Protein AF-A0A7J9C954-F1 (afdb_monomer)

Solvent-accessible surface area (backbone atoms only — not comparable to full-atom values): 10501 Å² total; per-residue (Å²): 135,66,55,66,40,59,51,80,60,33,73,76,46,81,87,48,77,93,42,44,71,59,48,26,59,76,70,72,42,57,83,90,36,72,68,40,50,40,37,52,49,45,41,50,63,57,69,46,80,62,50,81,76,41,50,68,49,66,20,52,13,63,60,51,43,49,53,51,45,33,74,76,49,54,56,67,65,50,78,46,50,26,44,59,80,64,93,74,78,96,72,63,67,46,81,47,86,73,67,37,78,69,47,101,30,60,44,33,42,29,42,63,46,65,48,98,40,34,30,27,49,27,36,34,33,77,46,35,40,44,30,42,35,34,32,34,35,82,86,69,50,47,28,46,34,31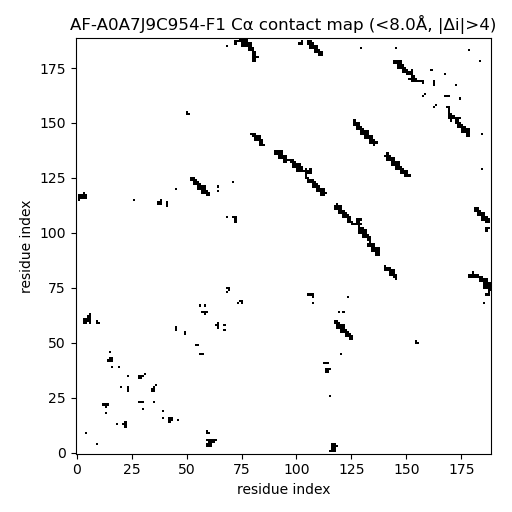,32,42,33,32,63,60,32,56,70,47,65,77,82,38,65,66,30,68,74,70,70,53,61,58,48,74,57,62,52,68,47,75,46,57,60,78,24,41,38,39,28,46,107

Radius of gyration: 17.71 Å; Cα contacts (8 Å, |Δi|>4): 367; chains: 1; bounding box: 42×38×49 Å

InterPro domains:
  IPR004873 BURP domain [PF03181] (2-188)
  IPR004873 BURP domain [PS51277] (1-189)
  IPR004873 BURP domain [SM01045] (1-189)
  IPR044816 BURP domain-containing protein [PTHR31236] (2-188)

Mean predicted aligned error: 3.89 Å

Foldseek 3Di:
DFAFDPPVVLVVADLALVCLVVNCVVLVNDPPDPLSVQSNVQSVVQPDDDFVQKDKHKDRGPVSVVVVFCVQQVAWDDKDFKFWPDDDDDFDKDFDPDKAWQAPQWKKKWAFGSHSHTMTIIMGGSQKTKIFTWMATPVRTIMGWIKMKRAFQQRPDQPPVQCVVVVHGGRPGIGMDTGHRPIIMIYHD

Structure (mmCIF, N/CA/C/O backbone):
data_AF-A0A7J9C954-F1
#
_entry.id   AF-A0A7J9C954-F1
#
loop_
_atom_site.group_PDB
_atom_site.id
_atom_site.type_symbol
_atom_site.label_atom_id
_atom_site.label_alt_id
_atom_site.label_comp_id
_atom_site.label_asym_id
_atom_site.label_entity_id
_atom_site.label_seq_id
_atom_site.pdbx_PDB_ins_code
_atom_site.Cartn_x
_atom_site.Cartn_y
_atom_site.Cartn_z
_atom_site.occupancy
_atom_site.B_iso_or_equiv
_atom_site.auth_seq_id
_atom_site.auth_comp_id
_atom_site.auth_asym_id
_atom_site.auth_atom_id
_atom_site.pdbx_PDB_model_num
ATOM 1 N N . LYS A 1 1 ? -17.062 -0.485 -3.615 1.00 61.69 1 LYS A N 1
ATOM 2 C CA . LYS A 1 1 ? -15.986 0.520 -3.415 1.00 61.69 1 LYS A CA 1
ATOM 3 C C . LYS A 1 1 ? -16.135 1.085 -2.006 1.00 61.69 1 LYS A C 1
ATOM 5 O O . LYS A 1 1 ? -17.251 1.448 -1.668 1.00 61.69 1 LYS A O 1
ATOM 10 N N . SER A 1 2 ? -15.071 1.114 -1.202 1.00 82.88 2 SER A N 1
ATOM 11 C CA . SER A 1 2 ? -15.078 1.767 0.118 1.00 82.88 2 SER A CA 1
ATOM 12 C C . SER A 1 2 ? -14.687 3.233 -0.057 1.00 82.88 2 SER A C 1
ATOM 14 O O . SER A 1 2 ? -13.739 3.507 -0.792 1.00 82.88 2 SER A O 1
ATOM 16 N N . ALA A 1 3 ? -15.423 4.152 0.565 1.00 92.56 3 ALA A N 1
ATOM 17 C CA . ALA A 1 3 ? -15.142 5.585 0.506 1.00 92.56 3 ALA A CA 1
ATOM 18 C C . ALA A 1 3 ? -14.219 6.012 1.655 1.00 92.56 3 ALA A C 1
ATOM 20 O O . ALA A 1 3 ? -14.220 5.383 2.717 1.00 92.56 3 ALA A O 1
ATOM 21 N N . PHE A 1 4 ? -13.450 7.082 1.444 1.00 95.06 4 PHE A N 1
ATOM 22 C CA . PHE A 1 4 ? -12.775 7.774 2.538 1.00 95.06 4 PHE A CA 1
ATOM 23 C C . PHE A 1 4 ? -13.805 8.433 3.451 1.00 95.06 4 PHE A C 1
ATOM 25 O O . PHE A 1 4 ? -14.827 8.941 2.987 1.00 95.06 4 PHE A O 1
ATOM 32 N N . LEU A 1 5 ? -13.513 8.430 4.747 1.00 96.62 5 LEU A N 1
ATOM 33 C CA . LEU A 1 5 ? -14.188 9.305 5.694 1.00 96.62 5 LEU A CA 1
ATOM 34 C C . LEU A 1 5 ? -13.386 10.604 5.805 1.00 96.62 5 LEU A C 1
ATOM 36 O O . LEU A 1 5 ? -12.156 10.532 5.765 1.00 96.62 5 LEU A O 1
ATOM 40 N N . PRO A 1 6 ? -14.041 11.765 5.979 1.00 96.94 6 PRO A N 1
ATOM 41 C CA . PRO A 1 6 ? -13.336 12.994 6.323 1.00 96.94 6 PRO A CA 1
ATOM 42 C C . PRO A 1 6 ? -12.505 12.795 7.589 1.00 96.94 6 PRO A C 1
ATOM 44 O O . PRO A 1 6 ? -12.958 12.114 8.519 1.00 96.94 6 PRO A O 1
ATOM 47 N N . TYR A 1 7 ? -11.335 13.426 7.664 1.00 96.12 7 TYR A N 1
ATOM 48 C CA . TYR A 1 7 ? -10.415 13.285 8.800 1.00 96.12 7 TYR A CA 1
ATOM 49 C C . TYR A 1 7 ? -11.103 13.434 10.166 1.00 96.12 7 TYR A C 1
ATOM 51 O O . TYR A 1 7 ? -10.982 12.572 11.035 1.00 96.12 7 TYR A O 1
ATOM 59 N N . GLN A 1 8 ? -11.918 14.480 10.340 1.00 97.06 8 GLN A N 1
ATOM 60 C CA . GLN A 1 8 ? -12.630 14.744 11.598 1.00 97.06 8 GLN A CA 1
ATOM 61 C C . GLN A 1 8 ? -13.626 13.641 11.983 1.00 97.06 8 GLN A C 1
ATOM 63 O O . GLN A 1 8 ? -13.920 13.452 13.163 1.00 97.06 8 GLN A O 1
ATOM 68 N N . THR A 1 9 ? -14.175 12.923 11.003 1.00 96.62 9 THR A N 1
ATOM 69 C CA . THR A 1 9 ? -15.059 11.779 11.237 1.00 96.62 9 THR A CA 1
ATOM 70 C C . THR A 1 9 ? -14.244 10.533 11.559 1.00 96.62 9 THR A C 1
ATOM 72 O O . THR A 1 9 ? -14.593 9.820 12.501 1.00 96.62 9 THR A O 1
ATOM 75 N N . ALA A 1 10 ? -13.157 10.291 10.820 1.00 96.31 10 ALA A N 1
ATOM 76 C CA . ALA A 1 10 ? -12.257 9.160 11.031 1.00 96.31 10 ALA A CA 1
ATOM 77 C C . ALA A 1 10 ? -11.639 9.175 12.439 1.00 96.31 10 ALA A C 1
ATOM 79 O O . ALA A 1 10 ? -11.651 8.152 13.115 1.00 96.31 10 ALA A O 1
ATOM 80 N N . GLN A 1 11 ? -11.219 10.343 12.934 1.00 94.50 11 GLN A N 1
ATOM 81 C CA . GLN A 1 11 ? -10.652 10.509 14.283 1.00 94.50 11 GLN A CA 1
ATOM 82 C C . GLN A 1 11 ? -11.636 10.186 15.421 1.00 94.50 11 GLN A C 1
ATOM 84 O O . GLN A 1 11 ? -11.227 9.867 16.532 1.00 94.50 11 GLN A O 1
ATOM 89 N N . LYS A 1 12 ? -12.948 10.234 15.159 1.00 96.38 12 LYS A N 1
ATOM 90 C CA . LYS A 1 12 ? -13.997 9.863 16.130 1.00 96.38 12 LYS A CA 1
ATOM 91 C C . LYS A 1 12 ? -14.334 8.371 16.095 1.00 96.38 12 LYS A C 1
ATOM 93 O O . LYS A 1 12 ? -15.322 7.943 16.698 1.00 96.38 12 LYS A O 1
ATOM 98 N N . ILE A 1 13 ? -13.616 7.585 15.301 1.00 95.94 13 ILE A N 1
ATOM 99 C CA . ILE A 1 13 ? -13.808 6.145 15.184 1.00 95.94 13 ILE A CA 1
ATOM 100 C C . ILE A 1 13 ? -12.566 5.485 15.770 1.00 95.94 13 ILE A C 1
ATOM 102 O O . ILE A 1 13 ? -11.477 5.699 15.240 1.00 95.94 13 ILE A O 1
ATOM 106 N N . PRO A 1 14 ? -12.698 4.666 16.824 1.00 96.00 14 PRO A N 1
ATOM 107 C CA . PRO A 1 14 ? -11.547 3.948 17.339 1.00 96.00 14 PRO A CA 1
ATOM 108 C C . PRO A 1 14 ? -10.973 3.023 16.260 1.00 96.00 14 PRO A C 1
ATOM 110 O O . PRO A 1 14 ? -11.707 2.368 15.515 1.00 96.00 14 PRO A O 1
ATOM 113 N N . PHE A 1 15 ? -9.648 2.962 16.190 1.00 96.75 15 PHE A N 1
ATOM 114 C CA . PHE A 1 15 ? -8.910 2.073 15.300 1.00 96.75 15 PHE A CA 1
ATOM 115 C C . PHE A 1 15 ? -7.858 1.331 16.126 1.00 96.75 15 PHE A C 1
ATOM 117 O O . PHE A 1 15 ? -6.683 1.675 16.121 1.00 96.75 15 PHE A O 1
ATOM 124 N N . SER A 1 16 ? -8.322 0.369 16.928 1.00 96.88 16 SER A N 1
ATOM 125 C CA . SER A 1 16 ? -7.469 -0.445 17.795 1.00 96.88 16 SER A CA 1
ATOM 126 C C . SER A 1 16 ? -8.117 -1.791 18.105 1.00 96.88 16 SER A C 1
ATOM 128 O O . SER A 1 16 ? -9.351 -1.907 18.135 1.00 96.88 16 SER A O 1
ATOM 130 N N . SER A 1 17 ? -7.295 -2.817 18.322 1.00 96.62 17 SER A N 1
ATOM 131 C CA . SER A 1 17 ? -7.761 -4.178 18.589 1.00 96.62 17 SER A CA 1
ATOM 132 C C . SER A 1 17 ? -8.499 -4.298 19.926 1.00 96.62 17 SER A C 1
ATOM 134 O O . SER A 1 17 ? -9.425 -5.106 20.036 1.00 96.62 17 SER A O 1
ATOM 136 N N . ASP A 1 18 ? -8.213 -3.417 20.884 1.00 97.19 18 ASP A N 1
ATOM 137 C CA . ASP A 1 18 ? -8.902 -3.356 22.181 1.00 97.19 18 ASP A CA 1
ATOM 138 C C . ASP A 1 18 ? -10.317 -2.763 22.088 1.00 97.19 18 ASP A C 1
ATOM 140 O O . ASP A 1 18 ? -11.129 -2.886 23.007 1.00 97.19 18 ASP A O 1
ATOM 144 N N . LYS A 1 19 ? -10.650 -2.125 20.960 1.00 97.69 19 LYS A N 1
ATOM 145 C CA . LYS A 1 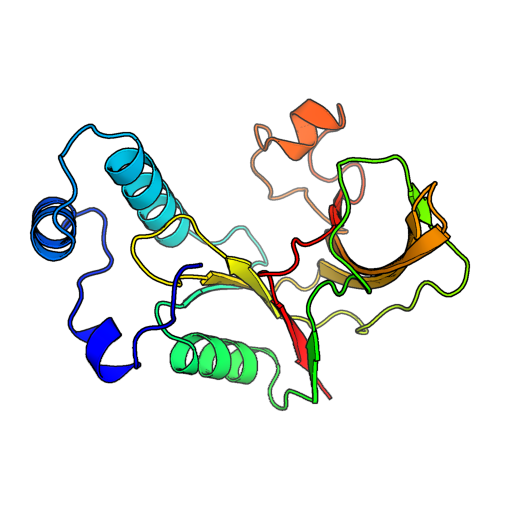19 ? -11.946 -1.472 20.718 1.00 97.69 19 LYS A CA 1
ATOM 146 C C . LYS A 1 19 ? -12.794 -2.189 19.669 1.00 97.69 19 LYS A C 1
ATOM 148 O O . LYS A 1 19 ? -13.791 -1.640 19.203 1.00 97.69 19 LYS A O 1
ATOM 153 N N . LEU A 1 20 ? -12.459 -3.436 19.322 1.00 97.31 20 LEU A N 1
ATOM 154 C CA . LEU A 1 20 ? -13.206 -4.222 18.330 1.00 97.31 20 LEU A CA 1
ATOM 155 C C . LEU A 1 20 ? -14.722 -4.292 18.593 1.00 97.31 20 LEU A C 1
ATOM 157 O O . LEU A 1 20 ? -15.465 -4.114 17.628 1.00 97.31 20 LEU A O 1
ATOM 161 N N . PRO A 1 21 ? -15.223 -4.494 19.832 1.00 97.06 21 PRO A N 1
ATOM 162 C CA . PRO A 1 21 ? -16.667 -4.504 20.077 1.00 97.06 21 PRO A CA 1
ATOM 163 C C . PRO A 1 21 ? -17.354 -3.184 19.693 1.00 97.06 21 PRO A C 1
ATOM 165 O O . PRO A 1 21 ? -18.410 -3.200 19.062 1.00 97.06 21 PRO A O 1
ATOM 168 N N . GLU A 1 22 ? -16.733 -2.045 20.011 1.00 97.69 22 GLU A N 1
ATOM 169 C CA . GLU A 1 22 ? -17.245 -0.710 19.680 1.00 97.69 22 GLU A CA 1
ATOM 170 C C . GLU A 1 22 ? -17.241 -0.471 18.165 1.00 97.69 22 GLU A C 1
ATOM 172 O O . GLU A 1 22 ? -18.240 -0.028 17.593 1.00 97.69 22 GLU A O 1
ATOM 177 N N . ILE A 1 23 ? -16.143 -0.841 17.501 1.00 97.12 23 ILE A N 1
ATOM 178 C CA . ILE A 1 23 ? -15.989 -0.761 16.044 1.00 97.12 23 ILE A CA 1
ATOM 179 C C . ILE A 1 23 ? -17.066 -1.597 15.347 1.00 97.12 23 ILE A C 1
ATOM 181 O O . ILE A 1 23 ? -17.733 -1.126 14.423 1.00 97.12 23 ILE A O 1
ATOM 185 N N . PHE A 1 24 ? -17.252 -2.842 15.784 1.00 97.62 24 PHE A N 1
ATOM 186 C CA . PHE A 1 24 ? -18.236 -3.751 15.208 1.00 97.62 24 PHE A CA 1
ATOM 187 C C . PHE A 1 24 ? -19.656 -3.236 15.398 1.00 97.62 24 PHE A C 1
ATOM 189 O O . PHE A 1 24 ? -20.424 -3.251 14.438 1.00 97.62 24 PHE A O 1
ATOM 196 N N . ASN A 1 25 ? -19.982 -2.712 16.580 1.00 97.69 25 ASN A N 1
ATOM 197 C CA . ASN A 1 25 ? -21.276 -2.089 16.826 1.00 97.69 25 ASN A CA 1
ATOM 198 C C . ASN A 1 25 ? -21.508 -0.888 15.892 1.00 97.69 25 ASN A C 1
ATOM 200 O O . ASN A 1 25 ? -22.528 -0.824 15.207 1.00 97.69 25 ASN A O 1
ATOM 204 N N . LYS A 1 26 ? -20.524 0.015 15.783 1.00 96.62 26 LYS A N 1
ATOM 205 C CA . LYS A 1 26 ? -20.616 1.229 14.956 1.00 96.62 26 LYS A CA 1
ATOM 206 C C . LYS A 1 26 ? -20.865 0.942 13.475 1.00 96.62 26 LYS A C 1
ATOM 208 O O . LYS A 1 26 ? -21.602 1.679 12.827 1.00 96.62 26 LYS A O 1
ATOM 213 N N . PHE A 1 27 ? -20.249 -0.108 12.938 1.00 95.94 27 PHE A N 1
ATOM 214 C CA . PHE A 1 27 ? -20.391 -0.497 11.530 1.00 95.94 27 PHE A CA 1
ATOM 215 C C . PHE A 1 27 ? -21.395 -1.632 11.302 1.00 95.94 27 PHE A C 1
ATOM 217 O O . PHE A 1 27 ? -21.429 -2.200 10.204 1.00 95.94 27 PHE A O 1
ATOM 224 N N . SER A 1 28 ? -22.172 -1.985 12.331 1.00 97.06 28 SER A N 1
ATOM 225 C CA . SER A 1 28 ? -23.156 -3.072 12.304 1.00 97.06 28 SER A CA 1
ATOM 226 C C . SER A 1 28 ? -22.569 -4.387 11.770 1.00 97.06 28 SER A C 1
ATOM 228 O O . SER A 1 28 ? -23.164 -5.084 10.947 1.00 97.06 28 SER A O 1
ATOM 230 N N . VAL A 1 29 ? -21.353 -4.720 12.207 1.00 97.31 29 VAL A N 1
ATOM 231 C CA . VAL A 1 29 ? -20.628 -5.928 11.805 1.00 97.31 29 VAL A CA 1
ATOM 232 C C . VAL A 1 29 ? -20.845 -7.018 12.844 1.00 97.31 29 VAL A C 1
ATOM 234 O O . VAL A 1 29 ? -20.496 -6.861 14.009 1.00 97.31 29 VAL A O 1
ATOM 237 N N . LYS A 1 30 ? -21.377 -8.165 12.414 1.00 97.56 30 LYS A N 1
ATOM 238 C CA . LYS A 1 30 ? -21.580 -9.322 13.293 1.00 97.56 30 LYS A CA 1
ATOM 239 C C . LYS A 1 30 ? -20.227 -9.880 13.775 1.00 97.56 30 LYS A C 1
ATOM 241 O O . LYS A 1 30 ? -19.415 -10.263 12.920 1.00 97.56 30 LYS A O 1
ATOM 246 N N . PRO A 1 31 ? -19.982 -9.995 15.096 1.00 96.69 31 PRO A N 1
ATOM 247 C CA . PRO A 1 31 ? -18.797 -10.673 15.616 1.00 96.69 31 PRO A CA 1
ATOM 248 C C . PRO A 1 31 ? -18.676 -12.105 15.074 1.00 96.69 31 PRO A C 1
ATOM 250 O O . PRO A 1 31 ? -19.677 -12.794 14.890 1.00 96.69 31 PRO A O 1
ATOM 253 N N . GLY A 1 32 ? -17.452 -12.540 14.769 1.00 95.56 32 GLY A N 1
ATOM 254 C CA . GLY A 1 32 ? -17.182 -13.863 14.183 1.00 95.56 32 GLY A CA 1
ATOM 255 C C . GLY A 1 32 ? -17.490 -13.997 12.684 1.00 95.56 32 GLY A C 1
ATOM 256 O O . GLY A 1 32 ? -17.187 -15.030 12.097 1.00 95.56 32 GLY A O 1
ATOM 257 N N . SER A 1 33 ? -18.055 -12.972 12.033 1.00 97.56 33 SER A N 1
ATOM 258 C CA . SER A 1 33 ? -18.223 -12.968 10.572 1.00 97.56 33 SER A CA 1
ATOM 259 C C . SER A 1 33 ? -16.887 -12.827 9.829 1.00 97.56 33 SER A C 1
ATOM 261 O O . SER A 1 33 ? -15.912 -12.304 10.372 1.00 97.56 33 SER A O 1
ATOM 263 N N . LEU A 1 34 ? -16.860 -13.194 8.540 1.00 96.81 34 LEU A N 1
ATOM 264 C CA . LEU A 1 34 ? -15.701 -12.955 7.665 1.00 96.81 34 LEU A CA 1
ATOM 265 C C . LEU A 1 34 ? -15.287 -11.475 7.651 1.00 96.81 34 LEU A C 1
ATOM 267 O O . LEU A 1 34 ? -14.103 -11.161 7.730 1.00 96.81 34 LEU A O 1
ATOM 271 N N . LYS A 1 35 ? -16.262 -10.555 7.628 1.00 96.12 35 LYS A N 1
ATOM 272 C CA . LYS A 1 35 ? -16.012 -9.106 7.683 1.00 96.12 35 LYS A CA 1
ATOM 273 C C . LYS A 1 35 ? -15.352 -8.688 9.001 1.00 96.12 35 LYS A C 1
ATOM 275 O O . LYS A 1 35 ? -14.395 -7.921 8.972 1.00 96.12 35 LYS A O 1
ATOM 280 N N . ALA A 1 36 ? -15.813 -9.224 10.134 1.00 97.44 36 ALA A N 1
ATOM 281 C CA . ALA A 1 36 ? -15.181 -8.988 11.434 1.00 97.44 36 ALA A CA 1
ATOM 282 C C . ALA A 1 36 ? -13.736 -9.510 11.466 1.00 97.44 36 ALA A C 1
ATOM 284 O O . ALA A 1 36 ? -12.849 -8.827 11.976 1.00 97.44 36 ALA A O 1
ATOM 285 N N . GLY A 1 37 ? -13.494 -10.692 10.889 1.00 97.62 37 GLY A N 1
ATOM 286 C CA . GLY A 1 37 ? -12.157 -11.273 10.757 1.00 97.62 37 GLY A CA 1
ATOM 287 C C . GLY A 1 37 ? -11.213 -10.397 9.931 1.00 97.62 37 GLY A C 1
ATOM 288 O O . GLY A 1 37 ? -10.116 -10.091 10.389 1.00 97.62 37 GLY A O 1
ATOM 289 N N . MET A 1 38 ? -11.660 -9.927 8.763 1.00 96.88 38 MET A N 1
ATOM 290 C CA . MET A 1 38 ? -10.877 -9.022 7.910 1.00 96.88 38 MET A CA 1
ATOM 291 C C . MET A 1 38 ? -10.539 -7.710 8.624 1.00 96.88 38 MET A C 1
ATOM 293 O O . MET A 1 38 ? -9.372 -7.337 8.687 1.00 96.88 38 MET A O 1
ATOM 297 N N . MET A 1 39 ? -11.530 -7.064 9.247 1.00 97.62 39 MET A N 1
ATOM 298 C CA . MET A 1 39 ? -11.310 -5.817 9.985 1.00 97.62 39 MET A CA 1
ATOM 299 C C . MET A 1 39 ? -10.327 -5.995 11.148 1.00 97.62 39 MET A C 1
ATOM 301 O O . MET A 1 39 ? -9.446 -5.160 11.346 1.00 97.62 39 MET A O 1
ATOM 305 N N . LYS A 1 40 ? -10.452 -7.098 11.896 1.00 97.94 40 LYS A N 1
ATOM 306 C CA . LYS A 1 40 ? -9.527 -7.449 12.980 1.00 97.94 40 LYS A CA 1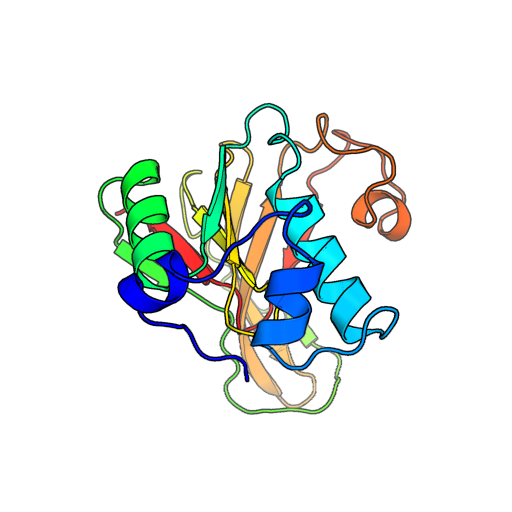
ATOM 307 C C . LYS A 1 40 ? -8.105 -7.668 12.462 1.00 97.94 40 LYS A C 1
ATOM 309 O O . LYS A 1 40 ? -7.165 -7.218 13.108 1.00 97.94 40 LYS A O 1
ATOM 314 N N . ASN A 1 41 ? -7.945 -8.344 11.326 1.00 96.75 41 ASN A N 1
ATOM 315 C CA . ASN A 1 41 ? -6.632 -8.584 10.729 1.00 96.75 41 ASN A CA 1
ATOM 316 C C . ASN A 1 41 ? -5.980 -7.280 10.260 1.00 96.75 41 ASN A C 1
ATOM 318 O O . ASN A 1 41 ? -4.824 -7.055 10.597 1.00 96.75 41 ASN A O 1
ATOM 322 N N . THR A 1 42 ? -6.730 -6.397 9.591 1.00 97.12 42 THR A N 1
ATOM 323 C CA . THR A 1 42 ? -6.241 -5.064 9.205 1.00 97.12 42 THR A CA 1
ATOM 324 C C . THR A 1 42 ? -5.747 -4.274 10.417 1.00 97.12 42 THR A C 1
ATOM 326 O O . THR A 1 42 ? -4.638 -3.754 10.390 1.00 97.12 42 THR A O 1
ATOM 329 N N . ILE A 1 43 ? -6.524 -4.211 11.504 1.00 98.00 43 ILE A N 1
ATOM 330 C CA . ILE A 1 43 ? -6.094 -3.498 12.718 1.00 98.00 43 ILE A CA 1
ATOM 331 C C . ILE A 1 43 ? -4.822 -4.125 13.297 1.00 98.00 43 ILE A C 1
ATOM 333 O O . ILE A 1 43 ? -3.877 -3.409 13.607 1.00 98.00 43 ILE A O 1
ATOM 337 N N . LYS A 1 44 ? -4.765 -5.458 13.394 1.00 96.75 44 LYS A N 1
ATOM 338 C CA . LYS A 1 44 ? -3.583 -6.157 13.911 1.00 96.75 44 LYS A CA 1
ATOM 339 C C . LYS A 1 44 ? -2.328 -5.882 13.090 1.00 96.75 44 LYS A C 1
ATOM 341 O O . LYS A 1 44 ? -1.273 -5.686 13.679 1.00 96.75 44 LYS A O 1
ATOM 346 N N . GLU A 1 45 ? -2.432 -5.888 11.764 1.00 93.88 45 GLU A N 1
ATOM 347 C CA . GLU A 1 45 ? -1.331 -5.567 10.847 1.00 93.88 45 GLU A CA 1
ATOM 348 C C . GLU A 1 45 ? -0.857 -4.118 11.034 1.00 93.88 45 GLU A C 1
ATOM 350 O O . GLU A 1 45 ? 0.343 -3.841 11.112 1.00 93.88 45 GLU A O 1
ATOM 355 N N . CYS A 1 46 ? -1.801 -3.194 11.198 1.00 96.25 46 CYS A N 1
ATOM 356 C CA . CYS A 1 46 ? -1.508 -1.798 11.492 1.00 96.25 46 CYS A CA 1
ATOM 357 C C . CYS A 1 46 ? -0.801 -1.603 12.839 1.00 96.25 46 CYS A C 1
ATOM 359 O O . CYS A 1 46 ? 0.136 -0.810 12.910 1.00 96.25 46 CYS A O 1
ATOM 361 N N . GLU A 1 47 ? -1.206 -2.343 13.872 1.00 96.38 47 GLU A N 1
ATOM 362 C CA . GLU A 1 47 ? -0.633 -2.285 15.224 1.00 96.38 47 GLU A CA 1
ATOM 363 C C . GLU A 1 47 ? 0.698 -3.038 15.366 1.00 96.38 47 GLU A C 1
ATOM 365 O O . GLU A 1 47 ? 1.418 -2.796 16.333 1.00 96.38 47 GLU A O 1
ATOM 370 N N . GLN A 1 48 ? 1.058 -3.934 14.434 1.00 94.06 48 GLN A N 1
ATOM 371 C CA . GLN A 1 48 ? 2.379 -4.573 14.473 1.00 94.06 48 GLN A CA 1
ATOM 372 C C . GLN A 1 48 ? 3.496 -3.517 14.451 1.00 94.06 48 GLN A C 1
ATOM 374 O O . GLN A 1 48 ? 3.309 -2.448 13.873 1.00 94.06 48 GLN A O 1
ATOM 379 N N . PRO A 1 49 ? 4.677 -3.788 15.018 1.00 93.06 49 PRO A N 1
ATOM 380 C CA . PRO A 1 49 ? 5.852 -2.957 14.778 1.00 93.06 49 PRO A CA 1
ATOM 381 C C . PRO A 1 49 ? 6.197 -2.902 13.282 1.00 93.06 49 PRO A C 1
ATOM 383 O O . PRO A 1 49 ? 5.871 -3.822 12.531 1.00 93.06 49 PRO A O 1
ATOM 386 N N . ALA A 1 50 ? 6.832 -1.814 12.842 1.00 92.06 50 ALA A N 1
ATOM 387 C CA . ALA A 1 50 ? 7.424 -1.770 11.506 1.00 92.06 50 ALA A CA 1
ATOM 388 C C . ALA A 1 50 ? 8.584 -2.770 11.415 1.00 92.06 50 ALA A C 1
ATOM 390 O O . ALA A 1 50 ? 9.238 -3.042 12.428 1.00 92.06 50 ALA A O 1
ATOM 391 N N . ILE A 1 51 ? 8.841 -3.310 10.224 1.00 90.00 51 ILE A N 1
ATOM 392 C CA . ILE A 1 51 ? 10.057 -4.105 10.014 1.00 90.00 51 ILE A CA 1
ATOM 393 C C . ILE A 1 51 ? 11.294 -3.200 10.085 1.00 90.00 51 ILE A C 1
ATOM 395 O O . ILE A 1 51 ? 11.206 -1.979 9.948 1.00 90.00 51 ILE A O 1
ATOM 399 N N . GLU A 1 52 ? 12.468 -3.790 10.293 1.00 88.75 52 GLU A N 1
ATOM 400 C CA . GLU A 1 52 ? 13.713 -3.024 10.323 1.00 88.75 52 GLU A CA 1
ATOM 401 C C . GLU A 1 52 ? 13.909 -2.234 9.015 1.00 88.75 52 GLU A C 1
ATOM 403 O O . GLU A 1 52 ? 13.772 -2.770 7.915 1.00 88.75 52 GLU A O 1
ATOM 408 N N . GLY A 1 53 ? 14.178 -0.930 9.139 1.00 87.81 53 GLY A N 1
ATOM 409 C CA . GLY A 1 53 ? 14.328 -0.022 7.996 1.00 87.81 53 GLY A CA 1
ATOM 410 C C . GLY A 1 53 ? 13.019 0.395 7.308 1.00 87.81 53 GLY A C 1
ATOM 411 O O . GLY A 1 53 ? 13.067 1.126 6.315 1.00 87.81 53 GLY A O 1
ATOM 412 N N . GLU A 1 54 ? 11.859 -0.035 7.811 1.00 91.50 54 GLU A N 1
ATOM 413 C CA . GLU A 1 54 ? 10.544 0.434 7.373 1.00 91.50 54 GLU A CA 1
ATOM 414 C C . GLU A 1 54 ? 10.004 1.506 8.321 1.00 91.50 54 GLU A C 1
ATOM 416 O O . GLU A 1 54 ? 10.029 1.390 9.545 1.00 91.50 54 GLU A O 1
ATOM 421 N N . GLU A 1 55 ? 9.431 2.546 7.733 1.00 94.50 55 GLU A N 1
ATOM 422 C CA . GLU A 1 55 ? 8.525 3.452 8.420 1.00 94.50 55 GLU A CA 1
ATOM 423 C C . GLU A 1 55 ? 7.115 3.153 7.917 1.00 94.50 55 GLU A C 1
ATOM 425 O O . GLU A 1 55 ? 6.906 3.129 6.706 1.00 94.50 55 GLU A O 1
ATOM 430 N N . LYS A 1 56 ? 6.137 2.969 8.810 1.00 95.50 56 LYS A N 1
ATOM 431 C CA . LYS A 1 56 ? 4.750 2.673 8.417 1.00 95.50 56 LYS A CA 1
ATOM 432 C C . LYS A 1 56 ? 3.713 3.497 9.165 1.00 95.50 56 LYS A C 1
ATOM 434 O O . LYS A 1 56 ? 3.972 4.005 10.254 1.00 95.50 56 LYS A O 1
ATOM 439 N N . TYR A 1 57 ? 2.532 3.610 8.573 1.00 97.12 57 TYR A N 1
ATOM 440 C CA . TYR A 1 57 ? 1.375 4.298 9.124 1.00 97.12 57 TYR A CA 1
ATOM 441 C C . TYR A 1 57 ? 0.088 3.766 8.499 1.00 97.12 57 TYR A C 1
ATOM 443 O O . TYR A 1 57 ? -0.001 3.628 7.282 1.00 97.12 57 TYR A O 1
ATOM 451 N N . CYS A 1 58 ? -0.934 3.511 9.315 1.00 97.69 58 CYS A N 1
ATOM 452 C CA . CYS A 1 58 ? -2.260 3.202 8.795 1.00 97.69 58 CYS A CA 1
ATOM 453 C C . CYS A 1 58 ? -3.132 4.452 8.741 1.00 97.69 58 CYS A C 1
ATOM 455 O O . CYS A 1 58 ? -3.612 4.938 9.764 1.00 97.69 58 CYS A O 1
ATOM 457 N N . ALA A 1 59 ? -3.351 4.945 7.527 1.00 97.94 59 ALA A N 1
ATOM 458 C CA . ALA A 1 59 ? -4.180 6.101 7.255 1.00 97.94 59 ALA A CA 1
ATOM 459 C C . ALA A 1 59 ? -5.662 5.718 7.248 1.00 97.94 59 ALA A C 1
ATOM 461 O O . ALA A 1 59 ? -6.103 4.876 6.461 1.00 97.94 59 ALA A O 1
ATOM 462 N N . THR A 1 60 ? -6.442 6.366 8.110 1.00 97.62 60 THR A N 1
ATOM 463 C CA . THR A 1 60 ? -7.900 6.192 8.224 1.00 97.62 60 THR A CA 1
ATOM 464 C C . THR A 1 60 ? -8.684 7.286 7.488 1.00 97.62 60 THR A C 1
ATOM 466 O O . THR A 1 60 ? -9.913 7.284 7.466 1.00 97.62 60 THR A O 1
ATOM 469 N N . SER A 1 61 ? -7.987 8.219 6.843 1.00 97.88 61 SER A N 1
ATOM 470 C CA . SER A 1 61 ? -8.571 9.247 5.983 1.00 97.88 61 SER A CA 1
ATOM 471 C C . SER A 1 61 ? -7.608 9.621 4.853 1.00 97.88 61 SER A C 1
ATOM 473 O O . SER A 1 61 ? -6.410 9.336 4.936 1.00 97.88 61 SER A O 1
ATOM 475 N N . LEU A 1 62 ? -8.115 10.277 3.806 1.00 96.69 62 LEU A N 1
ATOM 476 C CA . LEU A 1 62 ? -7.280 10.748 2.695 1.00 96.69 62 LEU A CA 1
ATOM 477 C C . LEU A 1 62 ? -6.268 11.796 3.176 1.00 96.69 62 LEU A C 1
ATOM 479 O O . LEU A 1 62 ? -5.104 11.751 2.800 1.00 96.69 62 LEU A O 1
ATOM 483 N N . GLU A 1 63 ? -6.703 12.699 4.046 1.00 97.25 63 GLU A N 1
ATOM 484 C CA . GLU A 1 63 ? -5.880 13.753 4.631 1.00 97.25 63 GLU A CA 1
ATOM 485 C C . GLU A 1 63 ? -4.724 13.149 5.434 1.00 97.25 63 GLU A C 1
ATOM 487 O O . GLU A 1 63 ? -3.574 13.470 5.170 1.00 97.25 63 GLU A O 1
ATOM 492 N N . SER A 1 64 ? -4.999 12.167 6.304 1.00 97.62 64 SER A N 1
ATOM 493 C CA . SER A 1 64 ? -3.943 11.486 7.069 1.00 97.62 64 SER A CA 1
ATOM 494 C C . SER A 1 64 ? -2.942 10.734 6.181 1.00 97.62 64 SER A C 1
ATOM 496 O O . SER A 1 64 ? -1.756 10.657 6.500 1.00 97.62 64 SER A O 1
ATOM 498 N N . MET A 1 65 ? -3.404 10.197 5.046 1.00 97.50 65 MET A N 1
ATOM 499 C CA . MET A 1 65 ? -2.538 9.556 4.057 1.00 97.50 65 MET A CA 1
ATOM 500 C C . MET A 1 65 ? -1.622 10.582 3.380 1.00 97.50 65 MET A C 1
ATOM 502 O O . MET A 1 65 ? -0.429 10.328 3.232 1.00 97.50 65 MET A O 1
ATOM 506 N N . ILE A 1 66 ? -2.168 11.736 2.986 1.00 96.19 66 ILE A N 1
ATOM 507 C CA . ILE A 1 66 ? -1.407 12.836 2.381 1.00 96.19 66 ILE A CA 1
ATOM 508 C C . ILE A 1 66 ? -0.386 13.390 3.379 1.00 96.19 66 ILE A C 1
ATOM 510 O O . ILE A 1 66 ? 0.787 13.516 3.027 1.00 96.19 66 ILE A O 1
ATOM 514 N N . ASP A 1 67 ? -0.801 13.656 4.618 1.00 96.56 67 ASP A N 1
ATOM 515 C CA . ASP A 1 67 ? 0.065 14.179 5.680 1.00 96.56 67 ASP A CA 1
ATOM 516 C C . ASP A 1 67 ? 1.242 13.241 5.943 1.00 96.56 67 ASP A C 1
ATOM 518 O O . ASP A 1 67 ? 2.395 13.676 5.999 1.00 96.56 67 ASP A O 1
ATOM 522 N N . TYR A 1 68 ? 0.976 11.934 6.032 1.00 96.94 68 TYR A N 1
ATOM 523 C CA . TYR A 1 68 ? 2.029 10.939 6.169 1.00 96.94 68 TYR A CA 1
ATOM 524 C C . TYR A 1 68 ? 2.989 10.966 4.972 1.00 96.94 68 TYR A C 1
ATOM 526 O O . TYR A 1 68 ? 4.202 11.071 5.170 1.00 96.94 68 TYR A O 1
ATOM 534 N N . SER A 1 69 ? 2.478 10.947 3.740 1.00 96.06 69 SER A N 1
ATOM 535 C CA . SER A 1 69 ? 3.309 10.980 2.532 1.00 96.06 69 SER A CA 1
ATOM 536 C C . SER A 1 69 ? 4.191 12.227 2.459 1.00 96.06 69 SER A C 1
ATOM 538 O O . SER A 1 69 ? 5.390 12.114 2.199 1.00 96.06 69 SER A O 1
ATOM 540 N N . ILE A 1 70 ? 3.643 13.402 2.769 1.00 95.50 70 ILE A N 1
ATOM 541 C CA . ILE A 1 70 ? 4.392 14.664 2.839 1.00 95.50 70 ILE A CA 1
ATOM 542 C C . ILE A 1 70 ? 5.445 14.604 3.950 1.00 95.50 70 ILE A C 1
ATOM 544 O O . ILE A 1 70 ? 6.592 14.981 3.723 1.00 95.50 70 ILE A O 1
ATOM 548 N N . SER A 1 71 ? 5.111 14.067 5.127 1.00 96.00 7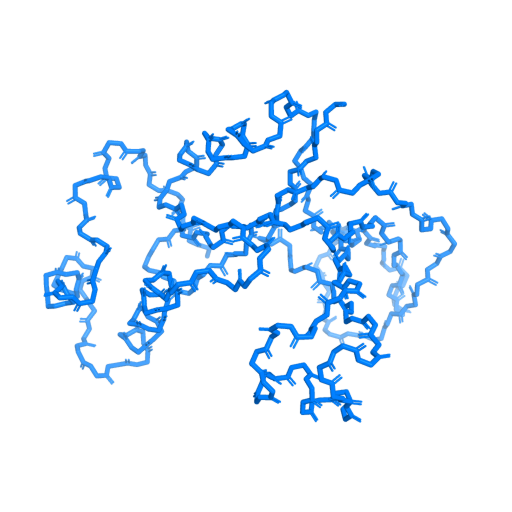1 SER A N 1
ATOM 549 C CA . SER A 1 71 ? 6.069 13.957 6.237 1.00 96.00 71 SER A CA 1
ATOM 550 C C . SER A 1 71 ? 7.299 13.108 5.889 1.00 96.00 71 SER A C 1
ATOM 552 O O . SER A 1 71 ? 8.384 13.354 6.413 1.00 96.00 71 SER A O 1
ATOM 554 N N . LYS A 1 72 ? 7.150 12.119 4.994 1.00 93.94 72 LYS A N 1
ATOM 555 C CA . LYS A 1 72 ? 8.226 11.198 4.593 1.00 93.94 72 LYS A CA 1
ATOM 556 C C . LYS A 1 72 ? 8.972 11.626 3.337 1.00 93.94 72 LYS A C 1
ATOM 558 O O . LYS A 1 72 ? 10.152 11.304 3.191 1.00 93.94 72 LYS A O 1
ATOM 563 N N . LEU A 1 73 ? 8.298 12.317 2.425 1.00 92.19 73 LEU A N 1
ATOM 564 C CA . LEU A 1 73 ? 8.838 12.681 1.113 1.00 92.19 73 LEU A CA 1
ATOM 565 C C . LEU A 1 73 ? 9.189 14.169 1.001 1.00 92.19 73 LEU A C 1
ATOM 567 O O . LEU A 1 73 ? 9.874 14.568 0.061 1.00 92.19 73 LEU A O 1
ATOM 571 N N . GLY A 1 74 ? 8.744 14.998 1.944 1.00 91.75 74 GLY A N 1
ATOM 572 C CA . GLY A 1 74 ? 8.778 16.447 1.815 1.00 91.75 74 GLY A CA 1
ATOM 573 C C . GLY A 1 74 ? 7.768 16.900 0.765 1.00 91.75 74 GLY A C 1
ATOM 574 O O . GLY A 1 74 ? 6.560 16.802 0.962 1.00 91.75 74 GLY A O 1
ATOM 575 N N . LYS A 1 75 ? 8.253 17.398 -0.375 1.00 88.88 75 LYS A N 1
ATOM 576 C CA . LYS A 1 75 ? 7.378 17.802 -1.482 1.00 88.88 75 LYS A CA 1
ATOM 577 C C . LYS A 1 75 ? 7.040 16.594 -2.346 1.00 88.88 75 LYS A C 1
ATOM 5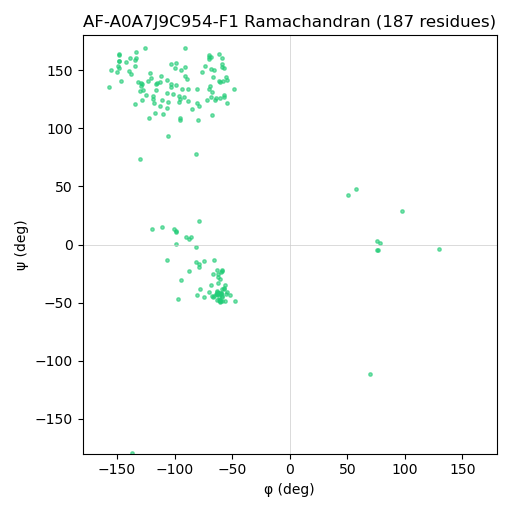79 O O . LYS A 1 75 ? 7.918 16.015 -2.976 1.00 88.88 75 LYS A O 1
ATOM 584 N N . VAL A 1 76 ? 5.760 16.258 -2.389 1.00 89.50 76 VAL A N 1
ATOM 585 C CA . VAL A 1 76 ? 5.201 15.254 -3.297 1.00 89.50 76 VAL A CA 1
ATOM 586 C C . VAL A 1 76 ? 4.986 15.887 -4.673 1.00 89.50 76 VAL A C 1
ATOM 588 O O . VAL A 1 76 ? 4.440 16.987 -4.754 1.00 89.50 76 VAL A O 1
ATOM 591 N N . ASP A 1 77 ? 5.396 15.196 -5.736 1.00 86.75 77 ASP A N 1
ATOM 592 C CA . ASP A 1 77 ? 5.136 15.607 -7.125 1.00 86.75 77 ASP A CA 1
ATOM 593 C C . ASP A 1 77 ? 3.910 14.893 -7.694 1.00 86.75 77 ASP A C 1
ATOM 595 O O . ASP A 1 77 ? 3.030 15.524 -8.275 1.00 86.75 77 ASP A O 1
ATOM 599 N N . GLN A 1 78 ? 3.826 13.570 -7.501 1.00 90.31 78 GLN A N 1
ATOM 600 C CA . GLN A 1 78 ? 2.783 12.744 -8.111 1.00 90.31 78 GLN A CA 1
ATOM 601 C C . GLN A 1 78 ? 2.252 11.681 -7.147 1.00 90.31 78 GLN A C 1
ATOM 603 O O . GLN A 1 78 ? 2.970 11.148 -6.296 1.00 90.31 78 GLN A O 1
ATOM 608 N N . ALA A 1 79 ? 0.976 11.350 -7.336 1.00 94.19 79 ALA A N 1
ATOM 609 C CA . ALA A 1 79 ? 0.304 10.205 -6.743 1.00 94.19 79 ALA A CA 1
ATOM 610 C C . ALA A 1 79 ? -0.154 9.296 -7.880 1.00 94.19 79 ALA A C 1
ATOM 612 O O . ALA A 1 79 ? -0.877 9.735 -8.774 1.00 94.19 79 ALA A O 1
ATOM 613 N N . VAL A 1 80 ? 0.292 8.047 -7.868 1.00 94.56 80 VAL A N 1
ATOM 614 C CA . VAL A 1 80 ? 0.174 7.160 -9.024 1.00 94.56 80 VAL A CA 1
ATOM 615 C C . VAL A 1 80 ? -0.466 5.847 -8.608 1.00 94.56 80 VAL A C 1
ATOM 617 O O . VAL A 1 80 ? -0.148 5.289 -7.560 1.00 94.56 80 VAL A O 1
ATOM 620 N N . SER A 1 81 ? -1.366 5.346 -9.443 1.00 96.31 81 SER A N 1
ATOM 621 C CA . SER A 1 81 ? -2.034 4.058 -9.264 1.00 96.31 81 SER A CA 1
ATOM 622 C C . SER A 1 81 ? -2.021 3.284 -10.577 1.00 96.31 81 SER A C 1
ATOM 624 O O . SER A 1 81 ? -1.720 3.844 -11.630 1.00 96.31 81 SER A O 1
ATOM 626 N N . THR A 1 82 ? -2.325 1.989 -10.519 1.00 96.81 82 THR A N 1
ATOM 627 C CA . THR A 1 82 ? -2.473 1.185 -11.735 1.00 96.81 82 THR A CA 1
ATOM 628 C C . THR A 1 82 ? -3.715 1.624 -12.511 1.00 96.81 82 THR A C 1
ATOM 630 O O . THR A 1 82 ? -4.828 1.605 -11.982 1.00 96.81 82 THR A O 1
ATOM 633 N N . GLU A 1 83 ? -3.540 1.938 -13.790 1.00 95.81 83 GLU A N 1
ATOM 634 C CA . GLU A 1 83 ? -4.602 2.355 -14.706 1.00 95.81 83 GLU A CA 1
ATOM 635 C C . GLU A 1 83 ? -4.786 1.320 -15.818 1.00 95.81 83 GLU A C 1
ATOM 637 O O . GLU A 1 83 ? -3.819 0.790 -16.360 1.00 95.81 83 GLU A O 1
ATOM 642 N N . VAL A 1 84 ? -6.037 1.030 -16.176 1.00 94.00 84 VAL A N 1
ATOM 643 C CA . VAL A 1 84 ? -6.390 0.110 -17.268 1.00 94.00 84 VAL A CA 1
ATOM 644 C C . VAL A 1 84 ? -7.392 0.826 -18.161 1.00 94.00 84 VAL A C 1
ATOM 646 O O . VAL A 1 84 ? -8.360 1.382 -17.638 1.00 94.00 84 VAL A O 1
ATOM 649 N N . GLU A 1 85 ? -7.183 0.803 -19.479 1.00 93.94 85 GLU A N 1
ATOM 650 C CA . GLU A 1 85 ? -8.015 1.540 -20.445 1.00 93.94 85 GLU A CA 1
ATOM 651 C C . GLU A 1 85 ? -9.502 1.168 -20.362 1.00 93.94 85 GLU A C 1
ATOM 653 O O . GLU A 1 85 ? -10.375 2.028 -20.461 1.00 93.94 85 GLU A O 1
ATOM 658 N N . LYS A 1 86 ? -9.802 -0.116 -20.145 1.00 93.25 86 LYS A N 1
ATOM 659 C CA . LYS A 1 86 ? -11.165 -0.623 -19.953 1.00 93.25 86 LYS A CA 1
ATOM 660 C C . LYS A 1 86 ? -11.177 -1.818 -19.008 1.00 93.25 86 LYS A C 1
ATOM 662 O O . LYS A 1 86 ? -10.168 -2.488 -18.816 1.00 93.25 86 LYS A O 1
ATOM 667 N N . GLN A 1 87 ? -12.328 -2.099 -18.399 1.00 91.25 87 GLN A N 1
ATOM 668 C CA . GLN A 1 87 ? -12.475 -3.326 -17.616 1.00 91.25 87 GLN A CA 1
ATOM 669 C C . GLN A 1 87 ? -12.473 -4.545 -18.535 1.00 91.25 87 GLN A C 1
ATOM 671 O O . GLN A 1 87 ? -13.144 -4.543 -19.565 1.00 91.25 87 GLN A O 1
ATOM 676 N N . THR A 1 88 ? -11.747 -5.582 -18.133 1.00 91.81 88 THR A N 1
ATOM 677 C CA . THR A 1 88 ? -11.622 -6.829 -18.884 1.00 91.81 88 THR A CA 1
ATOM 678 C C . THR A 1 88 ? -11.784 -8.037 -17.955 1.00 91.81 88 THR A C 1
ATOM 680 O O . THR A 1 88 ? -11.525 -7.925 -16.750 1.00 91.81 88 THR A O 1
ATOM 683 N N . PRO A 1 89 ? -12.231 -9.195 -18.474 1.00 94.50 89 PRO A N 1
ATOM 684 C CA . PRO A 1 89 ? -12.117 -10.467 -17.766 1.00 94.50 89 PRO A CA 1
ATOM 685 C C . PRO A 1 89 ? -10.651 -10.832 -17.491 1.00 94.50 89 PRO A C 1
ATOM 687 O O . PRO A 1 89 ? -9.734 -10.295 -18.114 1.00 94.50 89 PRO A O 1
ATOM 690 N N . THR A 1 90 ? -10.420 -11.786 -16.584 1.00 94.94 90 THR A N 1
ATOM 691 C CA . THR A 1 90 ? -9.075 -12.323 -16.337 1.00 94.94 90 THR A CA 1
ATOM 692 C C . THR A 1 90 ? -8.484 -12.890 -17.623 1.00 94.94 90 THR A C 1
ATOM 694 O O . THR A 1 90 ? -9.086 -13.739 -18.276 1.00 94.94 90 THR A O 1
ATOM 697 N N . GLN A 1 91 ? -7.281 -12.438 -17.961 1.00 95.44 91 GLN A N 1
ATOM 698 C CA . GLN A 1 91 ? -6.583 -12.825 -19.177 1.00 95.44 91 GLN A CA 1
ATOM 699 C C . GLN A 1 91 ? -5.071 -12.827 -18.960 1.00 95.44 91 GLN A C 1
ATOM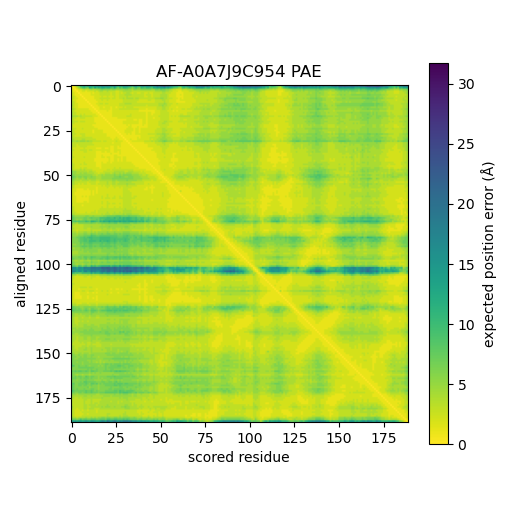 701 O O . GLN A 1 91 ? -4.563 -12.250 -17.995 1.00 95.44 91 GLN A O 1
ATOM 706 N N . LYS A 1 92 ? -4.349 -13.474 -19.880 1.00 96.94 92 LYS A N 1
ATOM 707 C CA . LYS A 1 92 ? -2.895 -13.329 -19.968 1.00 96.94 92 LYS A CA 1
ATOM 708 C C . LYS A 1 92 ? -2.555 -11.917 -20.439 1.00 96.94 92 LYS A C 1
ATOM 710 O O . LYS A 1 92 ? -3.314 -11.306 -21.189 1.00 96.94 92 LYS A O 1
ATOM 715 N N . TYR A 1 93 ? -1.400 -11.435 -20.013 1.00 96.69 93 TYR A N 1
ATOM 716 C CA . TYR A 1 93 ? -0.859 -10.149 -20.418 1.00 96.69 93 TYR A CA 1
ATOM 717 C C . TYR A 1 93 ? 0.642 -10.277 -20.656 1.00 96.69 93 TYR A C 1
ATOM 719 O O . TYR A 1 93 ? 1.285 -11.204 -20.156 1.00 96.69 93 TYR A O 1
ATOM 727 N N . THR A 1 94 ? 1.186 -9.323 -21.397 1.00 97.69 94 THR A N 1
ATOM 728 C CA . THR A 1 94 ? 2.619 -9.194 -21.657 1.00 97.69 94 THR A CA 1
ATOM 729 C C . THR A 1 94 ? 3.101 -7.844 -21.140 1.00 97.69 94 THR A C 1
ATOM 731 O O . THR A 1 94 ? 2.379 -6.851 -21.218 1.00 97.69 94 THR A O 1
ATOM 734 N N . ILE A 1 95 ? 4.320 -7.802 -20.598 1.00 97.75 95 ILE A N 1
ATOM 735 C CA . ILE A 1 95 ? 5.005 -6.542 -20.294 1.00 97.75 95 ILE A CA 1
ATOM 736 C C . ILE A 1 95 ? 5.572 -6.006 -21.607 1.00 97.75 95 ILE A C 1
ATOM 738 O O . ILE A 1 95 ? 6.392 -6.673 -22.239 1.00 97.75 95 ILE A O 1
ATOM 742 N N . THR A 1 96 ? 5.138 -4.821 -22.022 1.00 97.00 96 THR A N 1
ATOM 743 C CA . THR A 1 96 ? 5.633 -4.190 -23.249 1.00 97.00 96 THR A CA 1
ATOM 744 C C . THR A 1 96 ? 6.834 -3.289 -22.954 1.00 97.00 96 THR A C 1
ATOM 746 O O . THR A 1 96 ? 7.167 -3.006 -21.801 1.00 97.00 96 THR A O 1
ATOM 749 N N . ALA A 1 97 ? 7.513 -2.825 -24.005 1.00 96.62 97 ALA A N 1
ATOM 750 C CA . ALA A 1 97 ? 8.635 -1.901 -23.863 1.00 96.62 97 ALA A CA 1
ATOM 751 C C . ALA A 1 97 ? 8.225 -0.595 -23.152 1.00 96.62 97 ALA A C 1
ATOM 753 O O . ALA A 1 97 ? 7.068 -0.175 -23.208 1.00 96.62 97 ALA A O 1
ATOM 754 N N . GLY A 1 98 ? 9.199 0.068 -22.519 1.00 95.00 98 GLY A N 1
ATOM 755 C CA . GLY A 1 98 ? 8.992 1.363 -21.862 1.00 95.00 98 GLY A CA 1
ATOM 756 C C . GLY A 1 98 ? 8.748 1.294 -20.355 1.00 95.00 98 GLY A C 1
ATOM 757 O O . GLY A 1 98 ? 8.083 2.172 -19.814 1.00 95.00 98 GLY A O 1
ATOM 758 N N . VAL A 1 99 ? 9.279 0.280 -19.664 1.00 96.38 99 VAL A N 1
ATOM 759 C CA . VAL A 1 99 ? 9.309 0.266 -18.193 1.00 96.38 99 VAL A CA 1
ATOM 760 C C . VAL A 1 99 ? 10.115 1.461 -17.686 1.00 96.38 99 VAL A C 1
ATOM 762 O O . VAL A 1 99 ? 11.268 1.651 -18.074 1.00 96.38 99 VAL A O 1
ATOM 765 N N . GLN A 1 100 ? 9.515 2.260 -16.808 1.00 93.25 100 GLN A N 1
ATOM 766 C CA . GLN A 1 100 ? 10.115 3.479 -16.273 1.00 93.25 100 GLN A CA 1
ATOM 767 C C . GLN A 1 100 ? 10.262 3.379 -14.761 1.00 93.25 100 GLN A C 1
ATOM 769 O O . GLN A 1 100 ? 9.306 3.106 -14.039 1.00 93.25 100 GLN A O 1
ATOM 774 N N . LYS A 1 101 ? 11.471 3.636 -14.264 1.00 91.75 101 LYS A N 1
ATOM 775 C CA . LYS A 1 101 ? 11.722 3.801 -12.832 1.00 91.75 101 LYS A CA 1
ATOM 776 C C . LYS A 1 101 ? 11.133 5.140 -12.385 1.00 91.75 101 LYS A C 1
ATOM 778 O O . LYS A 1 101 ? 11.481 6.172 -12.946 1.00 91.75 101 LYS A O 1
ATOM 783 N N . MET A 1 102 ? 10.262 5.120 -11.380 1.00 87.50 102 MET A N 1
ATOM 784 C CA . MET A 1 102 ? 9.511 6.310 -10.954 1.00 87.50 102 MET A CA 1
ATOM 785 C C . MET A 1 102 ? 10.255 7.169 -9.931 1.00 87.50 102 MET A C 1
ATOM 787 O O . MET A 1 102 ? 9.954 8.342 -9.768 1.00 87.50 102 MET A O 1
ATOM 791 N N . THR A 1 103 ? 11.203 6.585 -9.199 1.00 74.12 103 THR A N 1
ATOM 792 C CA . THR A 1 103 ? 11.937 7.284 -8.140 1.00 74.12 103 THR A CA 1
ATOM 793 C C . THR A 1 103 ? 13.341 6.726 -7.993 1.00 74.12 103 THR A C 1
ATOM 795 O O . THR A 1 103 ? 13.554 5.524 -8.149 1.00 74.12 103 THR A O 1
ATOM 798 N N . ASN A 1 104 ? 14.295 7.570 -7.597 1.00 69.12 104 ASN A N 1
ATOM 799 C CA . ASN A 1 104 ? 15.650 7.165 -7.223 1.00 69.12 104 ASN A CA 1
ATOM 800 C C . ASN A 1 104 ? 15.774 6.585 -5.802 1.00 69.12 104 ASN A C 1
ATOM 802 O O . ASN A 1 104 ? 16.879 6.485 -5.283 1.00 69.12 104 ASN A O 1
ATOM 806 N N . GLY A 1 105 ? 14.669 6.126 -5.210 1.00 69.81 105 GLY A N 1
ATOM 807 C CA . GLY A 1 105 ? 14.677 5.298 -3.997 1.00 69.81 105 GLY A CA 1
ATOM 808 C C . GLY A 1 105 ? 13.764 5.780 -2.877 1.00 69.81 105 GLY A C 1
ATOM 809 O O . GLY A 1 105 ? 13.616 5.081 -1.885 1.00 69.81 105 GLY A O 1
ATOM 810 N N . LYS A 1 106 ? 13.108 6.932 -3.050 1.00 79.88 106 LYS A N 1
ATOM 811 C CA . LYS A 1 106 ? 12.143 7.473 -2.090 1.00 79.88 106 LYS A CA 1
ATOM 812 C C . LYS A 1 106 ? 10.742 7.399 -2.677 1.00 79.88 106 LYS A C 1
ATOM 814 O O . LYS A 1 106 ? 10.447 8.087 -3.650 1.00 79.88 106 LYS A O 1
ATOM 819 N N . ALA A 1 107 ? 9.896 6.557 -2.107 1.00 90.38 107 ALA A N 1
ATOM 820 C CA . ALA A 1 107 ? 8.467 6.530 -2.376 1.00 90.38 107 ALA A CA 1
ATOM 821 C C . ALA A 1 107 ? 7.736 6.079 -1.114 1.00 90.38 107 ALA A C 1
ATOM 823 O O . ALA A 1 107 ? 8.289 5.332 -0.304 1.00 90.38 107 ALA A O 1
ATOM 824 N N . VAL A 1 108 ? 6.497 6.532 -0.971 1.00 95.25 108 VAL A N 1
ATOM 825 C CA . VAL A 1 108 ? 5.558 5.984 0.007 1.00 95.25 108 VAL A CA 1
ATOM 826 C C . VAL A 1 108 ? 4.550 5.151 -0.762 1.00 95.25 108 VAL A C 1
ATOM 828 O O . VAL A 1 108 ? 3.889 5.658 -1.668 1.00 95.25 108 VAL A O 1
ATOM 831 N N . VAL A 1 109 ? 4.434 3.876 -0.412 1.00 95.88 109 VAL A N 1
ATOM 832 C CA . VAL A 1 109 ? 3.443 2.971 -0.998 1.00 95.88 109 VAL A CA 1
ATOM 833 C C . VAL A 1 109 ? 2.298 2.822 -0.008 1.00 95.88 109 VAL A C 1
ATOM 835 O O . VAL A 1 109 ? 2.521 2.558 1.166 1.00 95.88 109 VAL A O 1
ATOM 838 N N . CYS A 1 110 ? 1.070 3.011 -0.470 1.00 97.56 110 CYS A N 1
ATOM 839 C CA . CYS A 1 110 ? -0.143 2.893 0.324 1.00 97.56 110 CYS A CA 1
ATOM 840 C C . CYS A 1 110 ? -1.007 1.760 -0.229 1.00 97.56 110 CYS A C 1
ATOM 842 O O . CYS A 1 110 ? -1.554 1.840 -1.333 1.00 97.56 110 CYS A O 1
ATOM 844 N N . HIS A 1 111 ? -1.146 0.707 0.568 1.00 96.62 111 HIS A N 1
ATOM 845 C CA . HIS A 1 111 ? -1.942 -0.472 0.276 1.00 96.62 111 HIS A CA 1
ATOM 846 C C . HIS A 1 111 ? -3.316 -0.347 0.900 1.00 96.62 111 HIS A C 1
ATOM 848 O O . HIS A 1 111 ? -3.446 -0.160 2.110 1.00 96.62 111 HIS A O 1
ATOM 854 N N . LYS A 1 112 ? -4.356 -0.482 0.084 1.00 96.94 112 LYS A N 1
ATOM 855 C CA . LYS A 1 112 ? -5.713 -0.453 0.601 1.00 96.94 112 LYS A CA 1
ATOM 856 C C . LYS A 1 112 ? -5.999 -1.712 1.409 1.00 96.94 112 LYS A C 1
ATOM 858 O O . LYS A 1 112 ? -5.734 -2.828 0.972 1.00 96.94 112 LYS A O 1
ATOM 863 N N . GLN A 1 113 ? -6.593 -1.508 2.572 1.00 96.31 113 GLN A N 1
ATOM 864 C CA . GLN A 1 113 ? -6.886 -2.554 3.533 1.00 96.31 113 GLN A CA 1
ATOM 865 C C . GLN A 1 113 ? -8.366 -2.958 3.515 1.00 96.31 113 GLN A C 1
ATOM 867 O O . GLN A 1 113 ? -9.254 -2.183 3.140 1.00 96.31 113 GLN A O 1
ATOM 872 N N . ASN A 1 114 ? -8.644 -4.192 3.941 1.00 95.12 114 ASN A N 1
ATOM 873 C CA . ASN A 1 114 ? -9.997 -4.747 3.994 1.00 95.12 114 ASN A CA 1
ATOM 874 C C . ASN A 1 114 ? -10.738 -4.277 5.253 1.00 95.12 114 ASN A C 1
ATOM 876 O O . ASN A 1 114 ? -10.903 -5.018 6.224 1.00 95.12 114 ASN A O 1
ATOM 880 N N . TYR A 1 115 ? -11.215 -3.032 5.217 1.00 96.75 115 TYR A N 1
ATOM 881 C CA . TYR A 1 115 ? -11.885 -2.384 6.342 1.00 96.75 115 TYR A CA 1
ATOM 882 C C . TYR A 1 115 ? -13.273 -1.825 5.987 1.00 96.75 115 TYR A C 1
ATOM 884 O O . TYR A 1 115 ? -13.678 -1.783 4.823 1.00 96.75 115 TYR A O 1
ATOM 892 N N . ALA A 1 116 ? -14.038 -1.418 7.008 1.00 95.25 116 ALA A N 1
ATOM 893 C CA . ALA A 1 116 ? -15.420 -0.945 6.853 1.00 95.25 116 ALA A CA 1
ATOM 894 C C . ALA A 1 116 ? -15.554 0.323 5.985 1.00 95.25 116 ALA A C 1
ATOM 896 O O . ALA A 1 116 ? -16.595 0.540 5.368 1.00 95.25 116 ALA A O 1
ATOM 897 N N . TYR A 1 117 ? -14.498 1.126 5.920 1.00 96.00 117 TYR A N 1
ATOM 898 C CA . TYR A 1 117 ? -14.323 2.280 5.042 1.00 96.00 117 TYR A CA 1
ATOM 899 C C . TYR A 1 117 ? -12.893 2.250 4.478 1.00 96.00 117 TYR A C 1
ATOM 901 O O . TYR A 1 117 ? -12.149 1.303 4.741 1.00 96.00 117 TYR A O 1
ATOM 909 N N . ALA A 1 118 ? -12.509 3.226 3.655 1.00 96.69 118 ALA A N 1
ATOM 910 C CA . ALA A 1 118 ? -11.169 3.250 3.074 1.00 96.69 118 ALA A CA 1
ATOM 911 C C . ALA A 1 118 ? -10.095 3.497 4.151 1.00 96.69 118 ALA A C 1
ATOM 913 O O . ALA A 1 118 ? -10.006 4.587 4.707 1.00 96.69 118 ALA A O 1
ATOM 914 N N . VAL A 1 119 ? -9.286 2.469 4.408 1.00 97.81 119 VAL A N 1
ATOM 915 C CA . VAL A 1 119 ? -8.086 2.507 5.253 1.00 97.81 119 VAL A CA 1
ATOM 916 C C . VAL A 1 119 ? -6.913 2.041 4.408 1.00 97.81 119 VAL A C 1
ATOM 918 O O . VAL A 1 119 ? -7.060 1.112 3.608 1.00 97.81 119 VAL A O 1
ATOM 921 N N . PHE A 1 120 ? -5.764 2.681 4.579 1.00 98.12 120 PHE A N 1
ATOM 922 C CA . PHE A 1 120 ? -4.552 2.363 3.840 1.00 98.12 120 PHE A CA 1
ATOM 923 C C . PHE A 1 120 ? -3.403 2.070 4.792 1.00 98.12 120 PHE A C 1
ATOM 925 O O . PHE A 1 120 ? -3.107 2.877 5.663 1.00 98.12 120 PHE A O 1
ATOM 932 N N . TYR A 1 121 ? -2.736 0.938 4.595 1.00 97.62 121 TYR A N 1
ATOM 933 C CA . TYR A 1 121 ? -1.414 0.686 5.150 1.00 97.62 121 TYR A CA 1
ATOM 934 C C . TYR A 1 121 ? -0.397 1.400 4.264 1.00 97.62 121 TYR A C 1
ATOM 936 O O . TYR A 1 121 ? -0.179 0.993 3.125 1.00 97.62 121 TYR A O 1
ATOM 944 N N . CYS A 1 122 ? 0.180 2.486 4.753 1.00 97.56 122 CYS A N 1
ATOM 945 C CA . CYS A 1 122 ? 1.210 3.242 4.063 1.00 97.56 122 CYS A CA 1
ATOM 946 C C . CYS A 1 122 ? 2.572 2.942 4.666 1.00 97.56 122 CYS A C 1
ATOM 948 O O . CYS A 1 122 ? 2.712 2.900 5.887 1.00 97.56 122 CYS A O 1
ATOM 950 N N . HIS A 1 123 ? 3.582 2.781 3.822 1.00 95.06 123 HIS A N 1
ATOM 951 C CA . HIS A 1 123 ? 4.945 2.574 4.283 1.00 95.06 123 HIS A CA 1
ATOM 952 C C . HIS A 1 123 ? 5.995 3.151 3.337 1.00 95.06 123 HIS A C 1
ATOM 954 O O . HIS A 1 123 ? 5.750 3.366 2.146 1.00 95.06 123 HIS A O 1
ATOM 960 N N . LYS A 1 124 ? 7.174 3.402 3.899 1.00 92.44 124 LYS A N 1
ATOM 961 C CA . LYS A 1 124 ? 8.397 3.810 3.212 1.00 92.44 124 LYS A CA 1
ATOM 962 C C . LYS A 1 124 ? 9.530 2.895 3.656 1.00 92.44 124 LYS A C 1
ATOM 964 O O . LYS A 1 124 ? 9.689 2.629 4.843 1.00 92.44 124 LYS A O 1
ATOM 969 N N . SER A 1 125 ? 10.368 2.500 2.705 1.00 85.94 125 SER A N 1
ATOM 970 C CA . SER A 1 125 ? 11.652 1.859 2.976 1.00 85.94 125 SER A CA 1
ATOM 971 C C . SER A 1 125 ? 12.672 2.269 1.913 1.00 85.94 125 SER A C 1
ATOM 973 O O . SER A 1 125 ? 12.342 2.358 0.728 1.00 85.94 125 SER A O 1
ATOM 975 N N . GLU A 1 126 ? 13.920 2.497 2.326 1.00 85.69 126 GLU A N 1
ATOM 976 C CA . GLU A 1 126 ? 15.032 2.862 1.431 1.00 85.69 126 GLU A CA 1
ATOM 977 C C . GLU A 1 126 ? 15.396 1.731 0.447 1.00 85.69 126 GLU A C 1
ATOM 979 O O . GLU A 1 126 ? 16.083 1.960 -0.554 1.00 85.69 126 GLU A O 1
ATOM 984 N N . THR A 1 127 ? 14.899 0.513 0.679 1.00 88.19 127 THR A N 1
ATOM 985 C CA . THR A 1 127 ? 15.097 -0.672 -0.174 1.00 88.19 127 THR A CA 1
ATOM 986 C C . THR A 1 127 ? 13.904 -0.924 -1.099 1.00 88.19 127 THR A C 1
ATOM 988 O O . THR A 1 127 ? 13.816 -1.957 -1.754 1.00 88.19 127 THR A O 1
ATOM 991 N N . THR A 1 128 ? 12.974 0.029 -1.204 1.00 89.56 128 THR A N 1
ATOM 992 C CA . THR A 1 128 ? 11.802 -0.081 -2.080 1.00 89.56 128 THR A CA 1
ATOM 993 C C . THR A 1 128 ? 11.970 0.763 -3.344 1.00 89.56 128 THR A C 1
ATOM 995 O O . THR A 1 128 ? 12.440 1.905 -3.311 1.00 89.56 128 THR A O 1
ATOM 998 N N . ARG A 1 129 ? 11.622 0.201 -4.503 1.00 91.12 129 ARG A N 1
ATOM 999 C CA . ARG A 1 129 ? 11.671 0.867 -5.814 1.00 91.12 129 ARG A CA 1
ATOM 1000 C C . ARG A 1 129 ? 10.321 0.734 -6.503 1.00 91.12 129 ARG A C 1
ATOM 1002 O O . ARG A 1 129 ? 9.770 -0.360 -6.553 1.00 91.12 129 ARG A O 1
ATOM 1009 N N . ALA A 1 130 ? 9.815 1.835 -7.048 1.00 92.88 130 ALA A N 1
ATOM 1010 C CA . ALA A 1 130 ? 8.572 1.857 -7.810 1.00 92.88 130 ALA A CA 1
ATOM 1011 C C . ALA A 1 130 ? 8.848 2.028 -9.308 1.00 92.88 130 ALA A C 1
ATOM 1013 O O . ALA A 1 130 ? 9.730 2.799 -9.709 1.00 92.88 130 ALA A O 1
ATOM 1014 N N . TYR A 1 131 ? 8.071 1.322 -10.121 1.00 94.50 131 TYR A N 1
ATOM 1015 C CA . TYR A 1 131 ? 8.160 1.318 -11.573 1.00 94.50 131 TYR A CA 1
ATOM 1016 C C . TYR A 1 131 ? 6.780 1.504 -12.189 1.00 94.50 131 TYR A C 1
ATOM 1018 O O . TYR A 1 131 ? 5.807 0.893 -11.747 1.00 94.50 131 TYR A O 1
ATOM 1026 N N . MET A 1 132 ? 6.727 2.293 -13.255 1.00 95.69 132 MET A N 1
ATOM 1027 C CA . MET A 1 132 ? 5.613 2.309 -14.184 1.00 95.69 132 MET A CA 1
ATOM 1028 C C . MET A 1 132 ? 5.882 1.257 -15.257 1.00 95.69 132 MET A C 1
ATOM 1030 O O . MET A 1 132 ? 6.920 1.286 -15.923 1.00 95.69 132 MET A O 1
ATOM 1034 N N . VAL A 1 133 ? 4.957 0.320 -15.410 1.00 97.69 133 VAL A N 1
ATOM 1035 C CA . VAL A 1 133 ? 5.096 -0.857 -16.263 1.00 97.69 133 VAL A CA 1
ATOM 1036 C C . VAL A 1 133 ? 3.953 -0.867 -17.277 1.00 97.69 133 VAL A C 1
ATOM 1038 O O . VAL A 1 133 ? 2.803 -1.119 -16.909 1.00 97.69 133 VAL A O 1
ATOM 1041 N N . PRO A 1 134 ? 4.246 -0.597 -18.557 1.00 97.88 134 PRO A N 1
ATOM 1042 C CA . PRO A 1 134 ? 3.292 -0.797 -19.638 1.00 97.88 134 PRO A CA 1
ATOM 1043 C C . PRO A 1 134 ? 2.947 -2.284 -19.787 1.00 97.88 134 PRO A C 1
ATOM 1045 O O . PRO A 1 134 ? 3.838 -3.126 -19.920 1.00 97.88 134 PRO A O 1
ATOM 1048 N N . LEU A 1 135 ? 1.656 -2.606 -19.752 1.00 97.56 135 LEU A N 1
ATOM 1049 C CA . LEU A 1 135 ? 1.129 -3.949 -19.977 1.00 97.56 135 LEU A CA 1
ATOM 1050 C C . LEU A 1 135 ? 0.157 -3.942 -21.156 1.00 97.56 135 LEU A C 1
ATOM 1052 O O . LEU A 1 135 ? -0.597 -2.983 -21.339 1.00 97.56 135 LEU A O 1
ATOM 1056 N N . GLU A 1 136 ? 0.117 -5.050 -21.888 1.00 97.88 136 GLU A N 1
ATOM 1057 C CA . GLU A 1 136 ? -0.871 -5.308 -22.935 1.00 97.88 136 GLU A CA 1
ATOM 1058 C C . GLU A 1 136 ? -1.529 -6.672 -22.704 1.00 97.88 136 GLU A C 1
ATOM 1060 O O . GLU A 1 136 ? -0.849 -7.692 -22.544 1.00 97.88 136 GLU A O 1
ATOM 1065 N N . GLY A 1 137 ? -2.859 -6.681 -22.615 1.00 97.31 137 GLY A N 1
ATOM 1066 C CA . GLY A 1 137 ? -3.665 -7.894 -22.519 1.00 97.31 137 GLY A CA 1
ATOM 1067 C C . GLY A 1 137 ? -3.670 -8.676 -23.831 1.00 97.31 137 GLY A C 1
ATOM 1068 O O . GLY A 1 137 ? -3.425 -8.124 -24.899 1.00 97.31 137 GLY A O 1
ATOM 1069 N N . ALA A 1 138 ? -3.993 -9.967 -23.768 1.00 97.19 138 ALA A N 1
ATOM 1070 C CA . ALA A 1 138 ? -4.168 -10.798 -24.962 1.00 97.19 138 ALA A CA 1
ATOM 1071 C C . ALA A 1 138 ? -5.262 -10.271 -25.916 1.00 97.19 138 ALA A C 1
ATOM 1073 O O . ALA A 1 138 ? -5.239 -10.579 -27.105 1.00 97.19 138 ALA A O 1
ATOM 1074 N N . ASP A 1 139 ? -6.205 -9.476 -25.405 1.00 96.31 139 ASP A N 1
ATOM 1075 C CA . ASP A 1 139 ? -7.235 -8.771 -26.177 1.00 96.31 139 ASP A CA 1
ATOM 1076 C C . ASP A 1 139 ? -6.792 -7.396 -26.729 1.00 96.31 139 ASP A C 1
ATOM 1078 O O . ASP A 1 139 ? -7.622 -6.647 -27.252 1.00 96.31 139 ASP A O 1
ATOM 1082 N N . GLY A 1 140 ? -5.510 -7.043 -26.583 1.00 96.75 140 GLY A N 1
ATOM 1083 C CA . GLY A 1 140 ? -4.926 -5.765 -26.998 1.00 96.75 140 GLY A CA 1
ATOM 1084 C C . GLY A 1 140 ? -5.207 -4.589 -26.054 1.00 96.75 140 GLY A C 1
ATOM 1085 O O . GLY A 1 140 ? -4.787 -3.468 -26.340 1.00 96.75 140 GLY A O 1
ATOM 1086 N N . THR A 1 141 ? -5.913 -4.798 -24.936 1.00 97.44 141 THR A N 1
ATOM 1087 C CA . THR A 1 141 ? -6.175 -3.738 -23.946 1.00 97.44 141 THR A CA 1
ATOM 1088 C C . THR A 1 141 ? -4.885 -3.318 -23.264 1.00 97.44 141 THR A C 1
ATOM 1090 O O . THR A 1 141 ? -4.164 -4.170 -22.737 1.00 97.44 141 THR A O 1
ATOM 1093 N N . LYS A 1 142 ? -4.623 -2.012 -23.178 1.00 97.50 142 LYS A N 1
ATOM 1094 C CA . LYS A 1 142 ? -3.423 -1.518 -22.499 1.00 97.50 142 LYS A CA 1
ATOM 1095 C C . LYS A 1 142 ? -3.698 -1.158 -21.046 1.00 97.50 142 LYS A C 1
ATOM 1097 O O . LYS A 1 142 ? -4.794 -0.741 -20.654 1.00 97.50 142 LYS A O 1
ATOM 1102 N N . ALA A 1 143 ? -2.660 -1.303 -20.238 1.00 96.62 143 ALA A N 1
ATOM 1103 C CA . ALA A 1 143 ? -2.632 -0.851 -18.862 1.00 96.62 143 ALA A CA 1
ATOM 1104 C C . ALA A 1 143 ? -1.284 -0.208 -18.536 1.00 96.62 143 ALA A C 1
ATOM 1106 O O . ALA A 1 143 ? -0.234 -0.612 -19.033 1.00 96.62 143 ALA A O 1
ATOM 1107 N N . LYS A 1 144 ? -1.324 0.787 -17.659 1.00 97.00 144 LYS A N 1
ATOM 1108 C CA . LYS A 1 144 ? -0.156 1.367 -17.005 1.00 97.00 144 LYS A CA 1
ATOM 1109 C C . LYS A 1 144 ? -0.157 0.863 -15.571 1.00 97.00 144 LYS A C 1
ATOM 1111 O O . LYS A 1 144 ? -0.858 1.404 -14.719 1.00 97.00 144 LYS A O 1
ATOM 1116 N N . ALA A 1 145 ? 0.550 -0.232 -15.327 1.00 97.25 145 ALA A N 1
ATOM 1117 C CA . ALA A 1 145 ? 0.604 -0.843 -14.011 1.00 97.25 145 ALA A CA 1
ATOM 1118 C C . ALA A 1 145 ? 1.738 -0.259 -13.181 1.00 97.25 145 ALA A C 1
ATOM 1120 O O . ALA A 1 145 ? 2.830 -0.012 -13.684 1.00 97.25 145 ALA A O 1
ATOM 1121 N N . VAL A 1 146 ? 1.495 -0.095 -11.888 1.00 96.75 146 VAL A N 1
ATOM 1122 C CA . VAL A 1 146 ? 2.553 0.235 -10.938 1.00 96.75 146 VAL A CA 1
ATOM 1123 C C . VAL A 1 146 ? 3.098 -1.064 -10.362 1.00 96.75 146 VAL A C 1
ATOM 1125 O O . VAL A 1 146 ? 2.336 -1.892 -9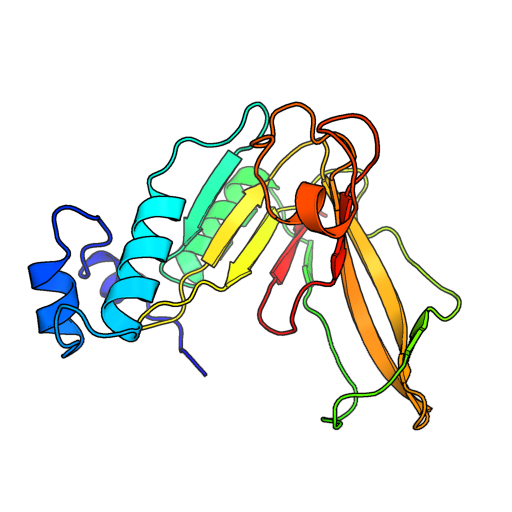.861 1.00 96.75 146 VAL A O 1
ATOM 1128 N N . ALA A 1 147 ? 4.412 -1.249 -10.431 1.00 96.06 147 ALA A N 1
ATOM 1129 C CA . ALA A 1 147 ? 5.112 -2.337 -9.765 1.00 96.06 147 ALA A CA 1
ATOM 1130 C C . ALA A 1 147 ? 6.004 -1.786 -8.657 1.00 96.06 147 ALA A C 1
ATOM 1132 O O . ALA A 1 147 ? 6.666 -0.760 -8.826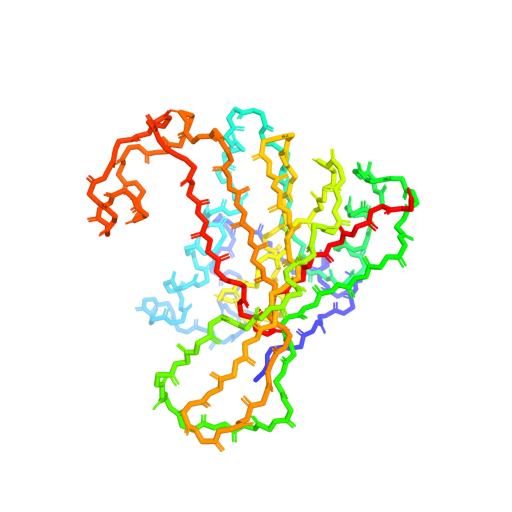 1.00 96.06 147 ALA A O 1
ATOM 1133 N N . VAL A 1 148 ? 6.038 -2.492 -7.534 1.00 93.94 148 VAL A N 1
ATOM 1134 C CA . VAL A 1 148 ? 6.938 -2.210 -6.420 1.00 93.94 148 VAL A CA 1
ATOM 1135 C C . VAL A 1 148 ? 7.880 -3.391 -6.263 1.00 93.94 148 VAL A C 1
ATOM 1137 O O . VAL A 1 148 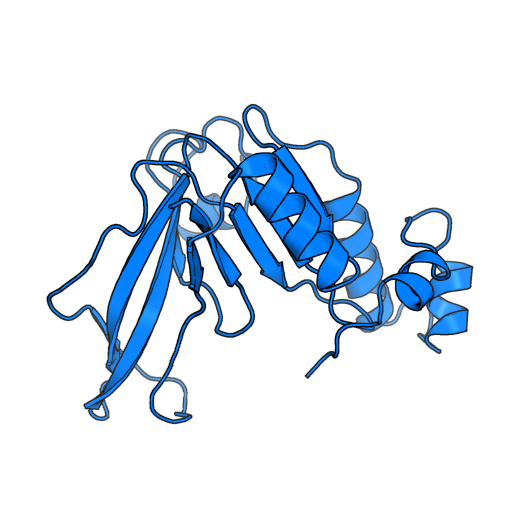? 7.446 -4.539 -6.286 1.00 93.94 148 VAL A O 1
ATOM 1140 N N . CYS A 1 149 ? 9.168 -3.098 -6.130 1.00 93.25 149 CYS A N 1
ATOM 1141 C CA . CYS A 1 149 ? 10.218 -4.065 -5.862 1.00 93.25 149 CYS A CA 1
ATOM 1142 C C . CYS A 1 149 ? 10.895 -3.732 -4.537 1.00 93.25 149 CYS A C 1
ATOM 1144 O O . CYS A 1 149 ? 11.408 -2.624 -4.365 1.00 93.25 149 CYS A O 1
ATOM 1146 N N . HIS A 1 150 ? 10.942 -4.705 -3.638 1.00 91.94 150 HIS A N 1
ATOM 1147 C CA . HIS A 1 150 ? 11.718 -4.656 -2.408 1.00 91.94 150 HIS A CA 1
ATOM 1148 C C . HIS A 1 150 ? 13.060 -5.337 -2.670 1.00 91.94 150 HIS A C 1
ATOM 1150 O O . HIS A 1 150 ? 13.115 -6.545 -2.897 1.00 91.94 150 HIS A O 1
ATOM 1156 N N . THR A 1 151 ? 14.130 -4.546 -2.724 1.00 92.25 151 THR A N 1
ATOM 1157 C CA . THR A 1 151 ? 15.476 -4.990 -3.116 1.00 92.25 151 THR A CA 1
ATOM 1158 C C . THR A 1 151 ? 16.217 -5.707 -2.000 1.00 92.25 151 THR A C 1
ATOM 1160 O O . THR A 1 151 ? 17.162 -6.431 -2.282 1.00 92.25 151 THR A O 1
ATOM 1163 N N . ASP A 1 152 ? 15.789 -5.506 -0.757 1.00 92.12 152 ASP A N 1
ATOM 1164 C CA . ASP A 1 152 ? 16.263 -6.239 0.408 1.00 92.12 152 ASP A CA 1
ATOM 1165 C C . ASP A 1 152 ? 15.050 -6.648 1.242 1.00 92.12 152 ASP A C 1
ATOM 1167 O O . ASP A 1 152 ? 14.244 -5.810 1.653 1.00 92.12 152 ASP A O 1
ATOM 1171 N N . THR A 1 153 ? 14.908 -7.954 1.428 1.00 93.69 153 THR A N 1
ATOM 1172 C CA . THR A 1 153 ? 13.818 -8.581 2.177 1.00 93.69 153 THR A CA 1
ATOM 1173 C C . THR A 1 153 ? 14.339 -9.387 3.366 1.00 93.69 153 THR A C 1
ATOM 1175 O O . THR A 1 153 ? 13.592 -10.174 3.938 1.00 93.69 153 THR A O 1
ATOM 1178 N N . SER A 1 154 ? 15.608 -9.215 3.751 1.00 94.25 154 SER A N 1
ATOM 1179 C CA . SER A 1 154 ? 16.266 -9.974 4.827 1.00 94.25 154 SER A CA 1
ATOM 1180 C C . SER A 1 154 ? 15.544 -9.862 6.175 1.00 94.25 154 SER A C 1
ATOM 1182 O O . SER A 1 154 ? 15.412 -10.855 6.886 1.00 94.25 154 SER A O 1
ATOM 1184 N N . ALA A 1 155 ? 15.000 -8.683 6.484 1.00 92.38 155 ALA A N 1
ATOM 1185 C CA . ALA A 1 155 ? 14.238 -8.415 7.705 1.00 92.38 155 ALA A CA 1
ATOM 1186 C C . ALA A 1 155 ? 12.761 -8.859 7.643 1.00 92.38 155 ALA A C 1
ATOM 1188 O O . ALA A 1 155 ? 12.016 -8.688 8.612 1.00 92.38 155 ALA A O 1
ATOM 1189 N N . TRP A 1 156 ? 12.289 -9.388 6.508 1.00 92.00 156 TRP A N 1
ATOM 1190 C CA . TRP A 1 156 ? 10.900 -9.829 6.380 1.00 92.00 156 TRP A CA 1
ATOM 1191 C C . TRP A 1 156 ? 10.673 -11.127 7.149 1.00 92.00 156 TRP A C 1
ATOM 1193 O O . TRP A 1 156 ? 11.564 -11.958 7.301 1.00 92.00 156 TRP A O 1
ATOM 1203 N N . ASN A 1 157 ? 9.428 -11.349 7.574 1.00 90.62 157 ASN A N 1
ATOM 1204 C CA . ASN A 1 157 ? 9.028 -12.619 8.169 1.00 90.62 157 ASN A CA 1
ATOM 1205 C C . ASN A 1 157 ? 9.366 -13.781 7.206 1.00 90.62 157 ASN A C 1
ATOM 1207 O O . ASN A 1 157 ? 8.810 -13.812 6.107 1.00 90.62 157 ASN A O 1
ATOM 1211 N N . PRO A 1 158 ? 10.178 -14.780 7.601 1.00 92.88 158 PRO A N 1
ATOM 1212 C CA . PRO A 1 158 ? 10.515 -15.915 6.735 1.00 92.88 158 PRO A CA 1
ATOM 1213 C C . PRO A 1 158 ? 9.299 -16.723 6.263 1.00 92.88 158 PRO A C 1
ATOM 1215 O O . PRO A 1 158 ? 9.347 -17.402 5.243 1.00 92.88 158 PRO A O 1
ATOM 1218 N N . LYS A 1 159 ? 8.175 -16.631 6.984 1.00 92.38 159 LYS A N 1
ATOM 1219 C CA . LYS A 1 159 ? 6.894 -17.250 6.615 1.00 92.38 159 LYS A CA 1
ATOM 1220 C C . LYS A 1 159 ? 6.010 -16.344 5.751 1.00 92.38 159 LYS A C 1
ATOM 1222 O O . LYS A 1 159 ? 4.858 -16.705 5.512 1.00 92.38 159 LYS A O 1
ATOM 1227 N N . HIS A 1 160 ? 6.496 -15.186 5.303 1.00 90.38 160 HIS A N 1
ATOM 1228 C CA . HIS A 1 160 ? 5.743 -14.276 4.442 1.00 90.38 160 HIS A CA 1
ATOM 1229 C C . HIS A 1 160 ? 5.318 -14.983 3.146 1.00 90.38 160 HIS A C 1
ATOM 1231 O O . HIS A 1 160 ? 6.077 -15.760 2.565 1.00 90.38 160 HIS A O 1
ATOM 1237 N N . LEU A 1 161 ? 4.098 -14.705 2.675 1.00 90.31 161 LEU A N 1
ATOM 1238 C CA . LEU A 1 161 ? 3.487 -15.418 1.546 1.00 90.31 161 LEU A CA 1
ATOM 1239 C C . LEU A 1 161 ? 4.347 -15.364 0.273 1.00 90.31 161 LEU A C 1
ATOM 1241 O O . LEU A 1 161 ? 4.414 -16.343 -0.466 1.00 90.31 161 LEU A O 1
ATOM 1245 N N . ALA A 1 162 ? 5.042 -14.247 0.045 1.00 92.38 162 ALA A N 1
ATOM 1246 C CA . ALA A 1 162 ? 5.935 -14.084 -1.101 1.00 92.38 162 ALA A CA 1
ATOM 1247 C C . ALA A 1 162 ? 7.009 -15.186 -1.178 1.00 92.38 162 ALA A C 1
ATOM 1249 O O . ALA A 1 162 ? 7.220 -15.748 -2.248 1.00 92.38 162 ALA A O 1
ATOM 1250 N N . PHE A 1 163 ? 7.623 -15.552 -0.048 1.00 95.25 163 PHE A N 1
ATOM 1251 C CA . PHE A 1 163 ? 8.657 -16.592 0.017 1.00 95.25 163 PHE A CA 1
ATOM 1252 C C . PHE A 1 163 ? 8.096 -17.988 -0.253 1.00 95.25 163 PHE A C 1
ATOM 1254 O O . PHE A 1 163 ? 8.734 -18.798 -0.921 1.00 95.25 163 PHE A O 1
ATOM 1261 N N . GLN A 1 164 ? 6.860 -18.247 0.178 1.00 93.31 164 GLN A N 1
ATOM 1262 C CA . GLN A 1 164 ? 6.183 -19.521 -0.072 1.00 93.31 164 GLN A CA 1
ATOM 1263 C C . GLN A 1 164 ? 5.810 -19.692 -1.552 1.00 93.31 164 GLN A C 1
ATOM 1265 O O . GLN A 1 164 ? 5.966 -20.777 -2.109 1.00 93.31 164 GLN A O 1
ATOM 1270 N N . VAL A 1 165 ? 5.335 -18.620 -2.195 1.00 93.38 165 VAL A N 1
ATOM 1271 C CA . VAL A 1 165 ? 4.922 -18.637 -3.608 1.00 93.38 165 VAL A CA 1
ATOM 1272 C C . VAL A 1 165 ? 6.131 -18.677 -4.542 1.00 93.38 165 VAL A C 1
ATOM 1274 O O . VAL A 1 165 ? 6.144 -19.462 -5.489 1.00 93.38 165 VAL A O 1
ATOM 1277 N N . LEU A 1 166 ? 7.145 -17.851 -4.275 1.00 93.50 166 LEU A N 1
ATOM 1278 C CA . LEU A 1 166 ? 8.345 -17.748 -5.110 1.00 93.50 166 LEU A CA 1
ATOM 1279 C C . LEU A 1 166 ? 9.372 -18.850 -4.822 1.00 93.50 166 LEU A C 1
ATOM 1281 O O . LEU A 1 166 ? 10.258 -19.064 -5.643 1.00 93.50 166 LEU A O 1
ATOM 1285 N N . LYS A 1 167 ? 9.234 -19.567 -3.697 1.00 95.19 167 LYS A N 1
ATOM 1286 C CA . LYS A 1 167 ? 10.164 -20.607 -3.228 1.00 95.19 167 LYS A CA 1
ATOM 1287 C C . LYS A 1 167 ? 11.590 -20.077 -3.049 1.00 95.19 167 LYS A C 1
ATOM 1289 O O . LYS A 1 167 ? 12.550 -20.682 -3.517 1.00 95.19 167 LYS A O 1
ATOM 1294 N N . VAL A 1 168 ? 11.704 -18.936 -2.374 1.00 95.56 168 VAL A N 1
ATOM 1295 C CA . VAL A 1 168 ? 12.976 -18.259 -2.071 1.00 95.56 168 VAL A CA 1
ATOM 1296 C C . VAL A 1 168 ? 13.020 -17.838 -0.610 1.00 95.56 168 VAL A C 1
ATOM 1298 O O . VAL A 1 168 ? 11.978 -17.735 0.034 1.00 95.56 168 VAL A O 1
ATOM 1301 N N . GLU A 1 169 ? 14.217 -17.579 -0.094 1.00 95.50 169 GLU A N 1
ATOM 1302 C CA . GLU A 1 169 ? 14.435 -17.175 1.298 1.00 95.50 169 GLU A CA 1
ATOM 1303 C C . GLU A 1 169 ? 14.597 -15.648 1.434 1.00 95.50 169 GLU A C 1
ATOM 1305 O O . GLU A 1 169 ? 14.997 -14.984 0.466 1.00 95.50 169 GLU A O 1
ATOM 1310 N N . PRO A 1 170 ? 14.325 -15.074 2.623 1.00 95.38 170 PRO A N 1
ATOM 1311 C CA . PRO A 1 170 ? 14.574 -13.661 2.909 1.00 95.38 170 PRO A CA 1
ATOM 1312 C C . PRO A 1 170 ? 15.977 -13.199 2.501 1.00 95.38 170 PRO A C 1
ATOM 1314 O O . PRO A 1 170 ? 16.969 -13.864 2.788 1.00 95.38 170 PRO A O 1
ATOM 1317 N N . GLY A 1 171 ? 16.067 -12.048 1.831 1.00 94.56 171 GLY A N 1
ATOM 1318 C CA . GLY A 1 171 ? 17.343 -11.413 1.474 1.00 94.56 171 GLY A CA 1
ATOM 1319 C C . GLY A 1 171 ? 18.107 -12.053 0.307 1.00 94.56 171 GLY A C 1
ATOM 1320 O O . GLY A 1 171 ? 19.111 -11.497 -0.126 1.00 94.56 171 GLY A O 1
ATOM 1321 N N . THR A 1 172 ? 17.641 -13.180 -0.242 1.00 95.38 172 THR A N 1
ATOM 1322 C CA . THR A 1 172 ? 18.337 -13.861 -1.352 1.00 95.38 172 THR A CA 1
ATOM 1323 C C . THR A 1 172 ? 18.113 -13.190 -2.703 1.00 95.38 172 THR A C 1
ATOM 1325 O O . THR A 1 172 ? 19.035 -13.103 -3.513 1.00 95.38 172 THR A O 1
ATOM 1328 N N . ILE A 1 173 ? 16.894 -12.701 -2.950 1.00 94.06 173 ILE A N 1
ATOM 1329 C CA . ILE A 1 173 ? 16.518 -12.000 -4.179 1.00 94.06 173 ILE A CA 1
ATOM 1330 C C . ILE A 1 173 ? 15.549 -10.843 -3.890 1.00 94.06 173 ILE A C 1
ATOM 1332 O O . ILE A 1 173 ? 14.818 -10.879 -2.892 1.00 94.06 173 ILE A O 1
ATOM 1336 N N . PRO A 1 174 ? 15.473 -9.836 -4.782 1.00 93.56 174 PRO A N 1
ATOM 1337 C CA . PRO A 1 174 ? 14.409 -8.846 -4.743 1.00 93.56 174 PRO A CA 1
ATOM 1338 C C . PRO A 1 174 ? 13.029 -9.480 -4.939 1.00 93.56 174 PRO A C 1
ATOM 1340 O O . PRO A 1 174 ? 12.846 -10.343 -5.800 1.00 93.56 174 PRO A O 1
ATOM 1343 N N . VAL A 1 175 ? 12.035 -8.994 -4.199 1.00 94.62 175 VAL A N 1
ATOM 1344 C CA . VAL A 1 175 ? 10.631 -9.385 -4.380 1.00 94.62 175 VAL A CA 1
ATOM 1345 C C . VAL A 1 175 ? 9.882 -8.231 -5.028 1.00 94.62 175 VAL A C 1
ATOM 1347 O O . VAL A 1 175 ? 9.771 -7.153 -4.446 1.00 94.62 175 VAL A O 1
ATOM 1350 N N . CYS A 1 176 ? 9.353 -8.464 -6.228 1.00 94.06 176 CYS A N 1
ATOM 1351 C CA . CYS A 1 176 ? 8.546 -7.496 -6.962 1.00 94.06 176 CYS A CA 1
ATOM 1352 C C . CYS A 1 176 ? 7.092 -7.948 -7.064 1.00 94.06 176 CYS A C 1
ATOM 1354 O O . CYS A 1 176 ? 6.815 -9.133 -7.252 1.00 94.06 176 CYS A O 1
ATOM 1356 N N . HIS A 1 177 ? 6.160 -7.002 -7.016 1.00 95.06 177 HIS A N 1
ATOM 1357 C CA . HIS A 1 177 ? 4.754 -7.272 -7.283 1.00 95.06 177 HIS A CA 1
ATOM 1358 C C . HIS A 1 177 ? 4.052 -6.063 -7.906 1.00 95.06 177 HIS A C 1
ATOM 1360 O O . HIS A 1 177 ? 4.435 -4.910 -7.699 1.00 95.06 177 HIS A O 1
ATOM 1366 N N . PHE A 1 178 ? 2.994 -6.333 -8.670 1.00 96.00 178 PHE A N 1
ATOM 1367 C CA . PHE A 1 178 ? 2.109 -5.289 -9.176 1.00 96.00 178 PHE A CA 1
ATOM 1368 C C . PHE A 1 178 ? 1.174 -4.793 -8.074 1.00 96.00 178 PHE A C 1
ATOM 1370 O O . PHE A 1 178 ? 0.770 -5.552 -7.186 1.00 96.00 178 PHE A O 1
ATOM 1377 N N . LEU A 1 179 ? 0.813 -3.517 -8.143 1.00 96.25 179 LEU A N 1
ATOM 1378 C CA . LEU A 1 179 ? -0.177 -2.911 -7.271 1.00 96.25 179 LEU A CA 1
ATOM 1379 C C . LEU A 1 179 ? -1.565 -2.945 -7.918 1.00 96.25 179 LEU A C 1
ATOM 1381 O O . LEU A 1 179 ? -1.710 -2.577 -9.089 1.00 96.25 179 LEU A O 1
ATOM 1385 N N . PRO A 1 180 ? -2.610 -3.340 -7.173 1.00 94.62 180 PRO A N 1
ATOM 1386 C CA . PRO A 1 180 ? -3.988 -3.160 -7.609 1.00 94.62 180 PRO A CA 1
ATOM 1387 C C . PRO A 1 180 ? -4.330 -1.684 -7.875 1.00 94.62 180 PRO A C 1
ATOM 1389 O O . PRO A 1 180 ? -3.683 -0.768 -7.374 1.00 94.62 180 PRO A O 1
ATOM 1392 N N . ARG A 1 181 ? -5.396 -1.449 -8.649 1.00 93.56 181 ARG A N 1
ATOM 1393 C CA . ARG A 1 181 ? -5.840 -0.103 -9.072 1.00 93.56 181 ARG A CA 1
ATOM 1394 C C . ARG A 1 181 ? -6.188 0.842 -7.922 1.00 93.56 181 ARG A C 1
ATOM 1396 O O . ARG A 1 181 ? -6.221 2.047 -8.107 1.00 93.56 181 ARG A O 1
ATOM 1403 N N . ASP A 1 182 ? -6.528 0.300 -6.760 1.00 93.81 182 ASP A N 1
ATOM 1404 C CA . ASP A 1 182 ? -6.907 1.064 -5.575 1.00 93.81 182 ASP A CA 1
ATOM 1405 C C . ASP A 1 182 ? -5.773 1.202 -4.554 1.00 93.81 182 ASP A C 1
ATOM 1407 O O . ASP A 1 182 ? -6.029 1.626 -3.432 1.00 93.81 182 ASP A O 1
ATOM 1411 N N . HIS A 1 183 ? -4.540 0.878 -4.947 1.00 96.88 183 HIS A N 1
ATOM 1412 C CA . HIS A 1 183 ? -3.314 1.179 -4.214 1.00 96.88 183 HIS A CA 1
ATOM 1413 C C . HIS A 1 183 ? -2.648 2.412 -4.829 1.00 96.88 183 HIS A C 1
ATOM 1415 O O . HIS A 1 183 ? -2.807 2.687 -6.020 1.00 96.88 183 HIS A O 1
ATOM 1421 N N . ILE A 1 184 ? -1.900 3.153 -4.015 1.00 96.25 184 ILE A N 1
ATOM 1422 C CA . ILE A 1 184 ? -1.324 4.442 -4.408 1.00 96.25 184 ILE A CA 1
ATOM 1423 C C . ILE A 1 184 ? 0.166 4.447 -4.084 1.00 96.25 184 ILE A C 1
ATOM 1425 O O . ILE A 1 184 ? 0.566 4.045 -2.994 1.00 96.25 184 ILE A O 1
ATOM 1429 N N . VAL A 1 185 ? 0.982 4.942 -5.008 1.00 96.00 185 VAL A N 1
ATOM 1430 C CA . VAL A 1 185 ? 2.384 5.288 -4.771 1.00 96.00 185 VAL A CA 1
ATOM 1431 C C . VAL A 1 185 ? 2.527 6.797 -4.832 1.00 96.00 185 VAL A C 1
ATOM 1433 O O . VAL A 1 185 ? 2.186 7.423 -5.833 1.00 96.00 185 VAL A O 1
ATOM 1436 N N . TRP A 1 186 ? 3.057 7.369 -3.762 1.00 95.25 186 TRP A N 1
ATOM 1437 C CA . TRP A 1 186 ? 3.426 8.772 -3.680 1.00 95.25 186 TRP A CA 1
ATOM 1438 C C . TRP A 1 186 ? 4.910 8.908 -3.994 1.00 95.25 186 TRP A C 1
ATOM 1440 O O . TRP A 1 186 ? 5.742 8.226 -3.383 1.00 95.25 186 TRP A O 1
ATOM 1450 N N . VAL A 1 187 ? 5.241 9.786 -4.937 1.00 91.12 187 VAL A N 1
ATOM 1451 C CA . VAL A 1 187 ? 6.625 10.060 -5.336 1.00 91.12 187 VAL A CA 1
ATOM 1452 C C . VAL A 1 187 ? 7.001 11.511 -5.022 1.00 91.12 187 VAL A C 1
ATOM 1454 O O . VAL A 1 187 ? 6.181 12.417 -5.214 1.00 91.12 187 VAL A O 1
ATOM 1457 N N . PRO A 1 188 ? 8.216 11.747 -4.494 1.00 88.69 188 PRO A N 1
ATOM 1458 C CA . PRO A 1 188 ? 8.722 13.090 -4.266 1.00 88.69 188 PRO A CA 1
ATOM 1459 C C . PRO A 1 188 ? 9.041 13.782 -5.592 1.00 88.69 188 PRO A C 1
ATOM 1461 O O . PRO A 1 188 ? 9.201 13.121 -6.620 1.00 88.69 188 PRO A O 1
ATOM 1464 N N . LYS A 1 189 ? 9.166 15.106 -5.527 1.00 72.88 189 LYS A N 1
ATOM 1465 C CA . LYS A 1 189 ? 9.727 15.924 -6.605 1.00 72.88 189 LYS A CA 1
ATOM 1466 C C . LYS A 1 189 ? 11.236 15.754 -6.752 1.00 72.88 189 LYS A C 1
ATOM 1468 O O . LYS A 1 189 ? 11.903 15.519 -5.718 1.00 72.88 189 LYS A O 1
#

pLDDT: mean 94.17, std 5.1, range [61.69, 98.12]

Nearest PDB structures (foldseek):
  8sy3-assembly1_A  TM=8.446E-01  e=3.088E-14  Arachis hypogaea
  8sy2-assembly1_A  TM=8.234E-01  e=9.494E-14  Arachis hypogaea
  8sy2-assembly1_B  TM=8.311E-01  e=3.096E-13  Arachis hypogaea
  8sy3-assembly1_B  TM=8.335E-01  e=4.161E-13  Arachis hypogaea

Sequence (189 aa):
KSAFLPYQTAQKIPFSSDKLPEIFNKFSVKPGSLKAGMMKNTIKECEQPAIEGEEKYCATSLESMIDYSISKLGKVDQAVSTEVEKQTPTQKYTITAGVQKMTNGKAVVCHKQNYAYAVFYCHKSETTRAYMVPLEGADGTKAKAVAVCHTDTSAWNPKHLAFQVLKVEPGTIPVCHFLPRDHIVWVPK

Secondary structure (DSSP, 8-state):
-PPPPPHHHHTTS--SGGGHHHHHHHTTPPTTSHHHHHHHHHHHHHHSPPPTTEEEEEESSHHHHHHHHHHHHSSEEEEE--EESS---S--EEEPS--EE--SS--EEEEEPSSSS--EEEEEETTEEEEEEEEEETTS-EEEEEEEEES--TTS-TT-HHHHHHT--TTTS-EEEEPPTT-EEEEE-

Organism: Gossypium gossypioides (NCBI:txid34282)